Protein AF-A0A4D7CSF1-F1 (afdb_monomer)

Organism: NCBI:txid2571750

Sequence (195 aa):
MEKSVKLYAINELIKQGIKVVKVAYLAVCIINYLGELVMSDFVTDRFFGKKHYKLKIYQSLLSLSMWFLVVAPVVITLNSIYFKVKPLTFIQWKYREGFKMYHTVVDFLLVALVVFLVVGLLLTLRNNYMIKNYYKKQVTYDEKRVAGKAALLEEVYTERFGSVQERQAVKYYSISEEKNFDASFVSDLYQDGGF

Secondary structure (DSSP, 8-state):
-HHHHHHHHHHHHHHHHHHHHHHHHHHHHHHHHHHHHHHTTGGG-TTTSSS-HHHHHHHHHHHHHHHHHHHHHHHHHHHHHHS---TT-TTS--SHHHHHHHHHHHHHHHHHHHHHHHHHHHHHHHHHHHHHHTGGG---S-HHHHHHHHHHHHHHHHHHH--HHHHHH-S--PPPGGGSPPTTHHHHHHHHTT-

Nearest PDB structures (foldseek):
  8gtm-assembly1_A  TM=2.428E-01  e=7.894E+00  Homo sapiens

Foldseek 3Di:
DVVVVVVVVVVVVVVVVVVVVVVVVVVVVVVVVVVVVVVVCVVDPPCPDPPPVVVVVVVVVVVVVVVCVVVLVVQLVVCQPPPDDDPDDPSYDPDPVVVVVVVVVVVVVVVVVVVCVVVVVVVVVVVVVCVVPPVVPDPPDDPVLVVLLVVLVQVVCCVLPNHPVVVVVDPDDDDDPVSDDDPCRSVVSSVVSVD

Mean predicted aligned error: 17.55 Å

Solvent-accessible surface area (backbone atoms only — not comparable to full-atom values): 11465 Å² total; per-residue (Å²): 114,71,70,60,54,55,52,50,54,51,53,51,52,50,53,51,50,53,50,53,52,52,51,52,51,51,52,51,50,50,50,51,53,51,48,54,64,51,52,72,52,60,83,65,47,63,69,80,44,86,89,40,59,70,59,39,52,51,54,50,51,50,52,57,52,51,48,50,69,64,47,47,61,54,51,28,50,51,43,44,72,76,45,80,90,59,99,83,58,91,56,43,73,89,52,75,63,55,60,54,52,51,52,56,50,52,54,50,52,52,53,49,49,53,52,50,51,53,53,50,51,51,51,49,54,51,48,55,50,43,42,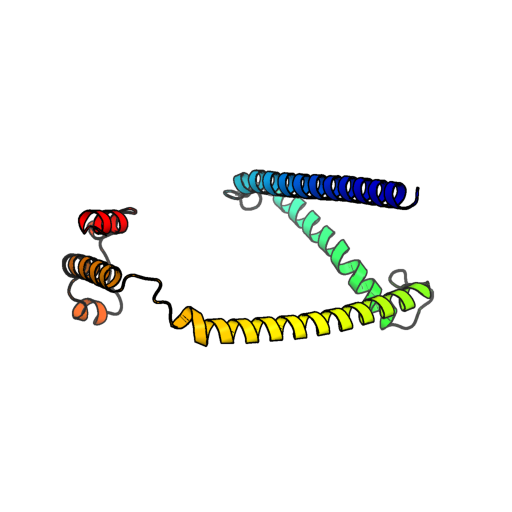69,70,50,54,72,72,53,79,87,62,60,65,67,60,52,52,51,53,52,49,55,51,50,52,55,43,31,72,75,66,42,48,72,67,62,54,70,73,50,95,77,81,88,82,55,79,91,73,56,81,60,96,56,48,71,61,51,55,32,53,79,69,74,101

Structure (mmCIF, N/CA/C/O backbone):
data_AF-A0A4D7CSF1-F1
#
_entry.id   AF-A0A4D7CSF1-F1
#
loop_
_atom_site.group_PDB
_atom_site.id
_atom_site.type_symbol
_atom_site.label_atom_id
_atom_site.label_alt_id
_atom_site.label_comp_id
_atom_site.label_asym_id
_atom_site.label_entity_id
_atom_site.label_seq_id
_atom_site.pdbx_PDB_ins_code
_atom_site.Cartn_x
_atom_site.Cartn_y
_atom_site.Cartn_z
_atom_site.occupancy
_atom_site.B_iso_or_equiv
_atom_site.auth_seq_id
_atom_site.auth_comp_id
_atom_site.auth_asym_id
_atom_site.auth_atom_id
_atom_site.pdbx_PDB_model_num
ATOM 1 N N . MET A 1 1 ? 46.296 -29.305 14.611 1.00 59.72 1 MET A N 1
ATOM 2 C CA . MET A 1 1 ? 46.391 -28.028 13.864 1.00 59.72 1 MET A CA 1
ATOM 3 C C . MET A 1 1 ? 45.124 -27.687 13.080 1.00 59.72 1 MET A C 1
ATOM 5 O O . MET A 1 1 ? 44.728 -26.535 13.081 1.00 59.72 1 MET A O 1
ATOM 9 N N . GLU A 1 2 ? 44.425 -28.643 12.464 1.00 65.12 2 GLU A N 1
ATOM 10 C CA . GLU A 1 2 ? 43.219 -28.345 11.664 1.00 65.12 2 GLU A CA 1
ATOM 11 C C . GLU A 1 2 ? 42.032 -27.786 12.484 1.00 65.12 2 GLU A C 1
ATOM 13 O O . GLU A 1 2 ? 41.313 -26.887 12.048 1.00 65.12 2 GLU A O 1
ATOM 18 N N . LYS A 1 3 ? 41.856 -28.270 13.722 1.00 63.84 3 LYS A N 1
ATOM 19 C CA . LYS A 1 3 ? 40.757 -27.863 14.616 1.00 63.84 3 LYS A CA 1
ATOM 20 C C . LYS A 1 3 ? 40.887 -26.413 15.115 1.00 63.84 3 LYS A C 1
ATOM 22 O O . LYS A 1 3 ? 39.877 -25.741 15.293 1.00 63.84 3 LYS A O 1
ATOM 27 N N . SER A 1 4 ? 42.114 -25.913 15.289 1.00 66.75 4 SER A N 1
ATOM 28 C CA . SER A 1 4 ? 42.386 -24.533 15.724 1.00 66.75 4 SER A CA 1
ATOM 29 C C . SER A 1 4 ? 42.192 -23.511 14.599 1.00 66.75 4 SER A C 1
ATOM 31 O O . SER A 1 4 ? 41.704 -22.415 14.855 1.00 66.75 4 SER A O 1
ATOM 33 N N . VAL A 1 5 ? 42.485 -23.885 13.348 1.00 74.00 5 VAL A N 1
ATOM 34 C CA . VAL A 1 5 ? 42.244 -23.034 12.166 1.00 74.00 5 VAL A CA 1
ATOM 35 C C . VAL A 1 5 ? 40.743 -22.859 11.907 1.00 74.00 5 VAL A C 1
ATOM 37 O O . VAL A 1 5 ? 40.286 -21.745 11.657 1.00 74.00 5 VAL A O 1
ATOM 40 N N . LYS A 1 6 ? 39.951 -23.933 12.056 1.00 73.06 6 LYS A N 1
ATOM 41 C CA . LYS A 1 6 ? 38.481 -23.871 11.956 1.00 73.06 6 LYS A CA 1
ATOM 42 C C . LYS A 1 6 ? 37.862 -22.977 13.040 1.00 73.06 6 LYS A C 1
ATOM 44 O O . LYS A 1 6 ? 36.969 -22.194 12.732 1.00 73.06 6 LYS A O 1
ATOM 49 N N . LEU A 1 7 ? 38.363 -23.033 14.279 1.00 71.00 7 LEU A N 1
ATOM 50 C CA . LEU A 1 7 ? 37.887 -22.167 15.367 1.00 71.00 7 LEU A CA 1
ATOM 51 C C . LEU A 1 7 ? 38.192 -20.680 15.113 1.00 71.00 7 LEU A C 1
ATOM 53 O O . LEU A 1 7 ? 37.352 -19.823 15.377 1.00 71.00 7 LEU A O 1
ATOM 57 N N . TYR A 1 8 ? 39.378 -20.379 14.577 1.00 76.94 8 TYR A N 1
ATOM 58 C CA . TYR A 1 8 ? 39.778 -19.010 14.246 1.00 76.94 8 TYR A CA 1
ATOM 59 C C . TYR A 1 8 ? 38.909 -18.410 13.130 1.00 76.94 8 TYR A C 1
ATOM 61 O O . TYR A 1 8 ? 38.411 -17.294 13.269 1.00 76.94 8 TYR A O 1
ATOM 69 N N . ALA A 1 9 ? 38.645 -19.180 12.068 1.00 73.88 9 ALA A N 1
ATOM 70 C CA . ALA A 1 9 ? 37.777 -18.752 10.970 1.00 73.88 9 ALA A CA 1
ATOM 71 C C . ALA A 1 9 ? 36.331 -18.480 11.429 1.00 73.88 9 ALA A C 1
ATOM 73 O O . ALA A 1 9 ? 35.719 -17.504 10.999 1.00 73.88 9 ALA A O 1
ATOM 74 N N . ILE A 1 10 ? 35.797 -19.299 12.342 1.00 75.38 10 ILE A N 1
ATOM 75 C CA . ILE A 1 10 ? 34.457 -19.099 12.917 1.00 75.38 10 ILE A CA 1
ATOM 76 C C . ILE A 1 10 ? 34.400 -17.808 13.745 1.00 75.38 10 ILE A C 1
ATOM 78 O O . ILE A 1 10 ? 33.455 -17.034 13.600 1.00 75.38 10 ILE A O 1
ATOM 82 N N . ASN A 1 11 ? 35.417 -17.532 14.566 1.00 75.56 11 ASN A N 1
ATOM 83 C CA . ASN A 1 11 ? 35.463 -16.301 15.360 1.00 75.56 11 ASN A CA 1
ATOM 84 C C . ASN A 1 11 ? 35.554 -15.038 14.492 1.00 75.56 11 ASN A C 1
ATOM 86 O O . ASN A 1 11 ? 34.895 -14.045 14.803 1.00 75.56 11 ASN A O 1
ATOM 90 N N . GLU A 1 12 ? 36.312 -15.069 13.394 1.00 77.25 12 GLU A N 1
ATOM 91 C CA . GLU A 1 12 ? 36.363 -13.947 12.447 1.00 77.25 12 GLU A CA 1
ATOM 92 C C . GLU A 1 12 ? 35.021 -13.736 11.728 1.00 77.25 12 GLU A C 1
ATOM 94 O O . GLU A 1 12 ? 34.550 -12.601 11.629 1.00 77.25 12 GLU A O 1
ATOM 99 N N . LEU A 1 13 ? 34.332 -14.810 11.326 1.00 70.19 13 LEU A N 1
ATOM 100 C CA . LEU A 1 13 ? 32.989 -14.718 10.737 1.00 70.19 13 LEU A CA 1
ATOM 101 C C . LEU A 1 13 ? 31.957 -14.148 11.722 1.00 70.19 13 LEU A C 1
ATOM 103 O O . LEU A 1 13 ? 31.151 -13.296 11.345 1.00 70.19 13 LEU A O 1
ATOM 107 N N . ILE A 1 14 ? 32.010 -14.551 12.995 1.00 72.88 14 ILE A N 1
ATOM 108 C CA . ILE A 1 14 ? 31.144 -14.006 14.053 1.00 72.88 14 ILE A CA 1
ATOM 109 C C . ILE A 1 14 ? 31.422 -12.512 14.256 1.00 72.88 14 ILE A C 1
ATOM 111 O O . ILE A 1 14 ? 30.492 -11.710 14.344 1.00 72.88 14 ILE A O 1
ATOM 115 N N . LYS A 1 15 ? 32.694 -12.108 14.280 1.00 76.56 15 LYS A N 1
ATOM 116 C CA . LYS A 1 15 ? 33.098 -10.709 14.470 1.00 76.56 15 LYS A CA 1
ATOM 117 C C . LYS A 1 15 ? 32.658 -9.821 13.302 1.00 76.56 15 LYS A C 1
ATOM 119 O O . LYS A 1 15 ? 32.188 -8.703 13.529 1.00 76.56 15 LYS A O 1
ATOM 124 N N . GLN A 1 16 ? 32.745 -10.327 12.070 1.00 73.19 16 GLN A N 1
ATOM 125 C CA . GLN A 1 16 ? 32.213 -9.650 10.885 1.00 73.19 16 GLN A CA 1
ATOM 126 C C . GLN A 1 16 ? 30.684 -9.557 10.920 1.00 73.19 16 GLN A C 1
ATOM 128 O O . GLN A 1 16 ? 30.144 -8.471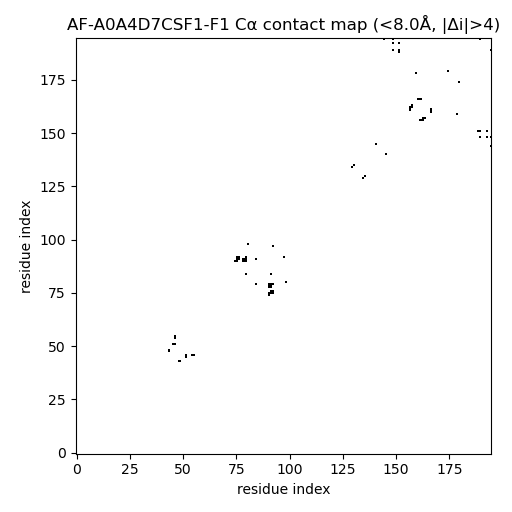 10.705 1.00 73.19 16 GLN A O 1
ATOM 133 N N . GLY A 1 17 ? 29.990 -10.641 11.282 1.00 69.94 17 GLY A N 1
ATOM 134 C CA . GLY A 1 17 ? 28.534 -10.650 11.448 1.00 69.94 17 GLY A CA 1
ATOM 135 C C . GLY A 1 17 ? 28.056 -9.625 12.481 1.00 69.94 17 GLY A C 1
ATOM 136 O O . GLY A 1 17 ? 27.175 -8.818 12.188 1.00 69.94 17 GLY A O 1
ATOM 137 N N . ILE A 1 18 ? 28.699 -9.566 13.652 1.00 75.62 18 ILE A N 1
ATOM 138 C CA . ILE A 1 18 ? 28.389 -8.581 14.704 1.00 75.62 18 ILE A CA 1
ATOM 139 C C . ILE A 1 18 ? 28.608 -7.149 14.202 1.00 75.62 18 ILE A C 1
ATOM 141 O O . ILE A 1 18 ? 27.799 -6.271 14.498 1.00 75.62 18 ILE A O 1
ATOM 145 N N . LYS A 1 19 ? 29.669 -6.894 13.424 1.00 76.94 19 LYS A N 1
ATOM 146 C CA . LYS A 1 19 ? 29.941 -5.566 12.853 1.00 76.94 19 LYS A CA 1
ATOM 147 C C . LYS A 1 19 ? 28.846 -5.141 11.870 1.00 76.94 19 LYS A C 1
ATOM 149 O O . LYS A 1 19 ? 28.385 -4.006 11.951 1.00 76.94 19 LYS A O 1
ATOM 154 N N . VAL A 1 20 ? 28.391 -6.048 11.004 1.00 72.44 20 VAL A N 1
ATOM 155 C CA . VAL A 1 20 ? 27.290 -5.792 10.058 1.00 72.44 20 VAL A CA 1
ATOM 156 C C . VAL A 1 20 ? 25.979 -5.526 10.799 1.00 72.44 20 VAL A C 1
ATOM 158 O O . VAL A 1 20 ? 25.305 -4.542 10.502 1.00 72.44 20 VAL A O 1
ATOM 161 N N . VAL A 1 21 ? 25.655 -6.330 11.816 1.00 74.75 21 VAL A N 1
ATOM 162 C CA . VAL A 1 21 ? 24.448 -6.141 12.640 1.00 74.75 21 VAL A CA 1
ATOM 163 C C . VAL A 1 21 ? 24.482 -4.803 13.382 1.00 74.75 21 VAL A C 1
ATOM 165 O O . VAL A 1 21 ? 23.478 -4.098 13.407 1.00 74.75 21 VAL A O 1
ATOM 168 N N . LYS A 1 22 ? 25.636 -4.397 13.930 1.00 73.62 22 LYS A N 1
ATOM 169 C CA . LYS A 1 22 ? 25.786 -3.094 14.602 1.00 73.62 22 LYS A CA 1
ATOM 170 C C . LYS A 1 22 ? 25.601 -1.918 13.644 1.00 73.62 22 LYS A C 1
ATOM 172 O O . LYS A 1 22 ? 24.960 -0.941 14.014 1.00 73.62 22 LYS A O 1
ATOM 177 N N . VAL A 1 23 ? 26.146 -2.012 12.430 1.00 74.69 23 VAL A N 1
ATOM 178 C CA . VAL A 1 23 ? 25.989 -0.977 11.394 1.00 74.69 23 VAL A CA 1
ATOM 179 C C . VAL A 1 23 ? 24.534 -0.891 10.932 1.00 74.69 23 VAL A C 1
ATOM 181 O O . VAL A 1 23 ? 24.002 0.210 10.824 1.00 74.69 23 VAL A O 1
ATOM 184 N N . ALA A 1 24 ? 23.866 -2.030 10.734 1.00 70.62 24 ALA A N 1
ATOM 185 C CA . ALA A 1 24 ? 22.450 -2.073 10.381 1.00 70.62 24 ALA A CA 1
ATOM 186 C C . ALA A 1 24 ? 21.564 -1.495 11.497 1.00 70.62 24 ALA A C 1
ATOM 188 O O . ALA A 1 24 ? 20.695 -0.673 11.223 1.00 70.62 24 ALA A O 1
ATOM 189 N N . TYR A 1 25 ? 21.822 -1.856 12.757 1.00 75.31 25 TYR A N 1
ATOM 190 C CA . TYR A 1 25 ? 21.100 -1.314 13.910 1.00 75.31 25 TYR A CA 1
ATOM 191 C C . TYR A 1 25 ? 21.292 0.202 14.044 1.00 75.31 25 TYR A C 1
ATOM 193 O O . TYR A 1 25 ? 20.324 0.931 14.239 1.00 75.31 25 TYR A O 1
ATOM 201 N N . LEU A 1 26 ? 22.523 0.693 13.870 1.00 76.19 26 LEU A N 1
ATOM 202 C CA . LEU A 1 26 ? 22.812 2.126 13.898 1.00 76.19 26 LEU A CA 1
ATOM 203 C C . LEU A 1 26 ? 22.098 2.864 12.756 1.00 76.19 26 LEU A C 1
ATOM 205 O O . LEU A 1 26 ? 21.530 3.925 12.987 1.00 76.19 26 LEU A O 1
ATOM 209 N N . ALA A 1 27 ? 22.072 2.289 11.550 1.00 71.81 27 ALA A N 1
ATOM 210 C CA . ALA A 1 27 ? 21.341 2.853 10.418 1.00 71.81 27 ALA A CA 1
ATOM 211 C C . ALA A 1 27 ? 19.828 2.915 10.687 1.00 71.81 27 ALA A C 1
ATOM 213 O O . ALA A 1 27 ? 19.212 3.943 10.423 1.00 71.81 27 ALA A O 1
ATOM 214 N N . VAL A 1 28 ? 19.240 1.868 11.277 1.00 75.56 28 VAL A N 1
ATOM 215 C CA . VAL A 1 28 ? 17.821 1.848 11.674 1.00 75.56 28 VAL A CA 1
ATOM 216 C C . VAL A 1 28 ? 17.532 2.881 12.767 1.00 75.56 28 VAL A C 1
ATOM 218 O O . VAL A 1 28 ? 16.552 3.611 12.660 1.00 75.56 28 VAL A O 1
ATOM 221 N N . CYS A 1 29 ? 18.398 3.013 13.777 1.00 69.38 29 CYS A N 1
ATOM 222 C CA . CYS A 1 29 ? 18.270 4.058 14.798 1.00 69.38 29 CYS A CA 1
ATOM 223 C C . CYS A 1 29 ? 18.354 5.466 14.199 1.00 69.38 29 CYS A C 1
ATOM 225 O O . CYS A 1 29 ? 17.562 6.323 14.577 1.00 69.38 29 CYS A O 1
ATOM 227 N N . ILE A 1 30 ? 19.269 5.703 13.254 1.00 73.62 30 ILE A N 1
ATOM 228 C CA . ILE A 1 30 ? 19.387 6.994 12.564 1.00 73.62 30 ILE A CA 1
ATOM 229 C C . ILE A 1 30 ? 18.128 7.273 11.739 1.00 73.62 30 ILE A C 1
ATOM 231 O O . ILE A 1 30 ? 17.617 8.383 11.799 1.00 73.62 30 ILE A O 1
ATOM 235 N N . ILE A 1 31 ? 17.595 6.281 11.019 1.00 74.38 31 ILE A N 1
ATOM 236 C CA . ILE A 1 31 ? 16.357 6.423 10.237 1.00 74.38 31 ILE A CA 1
ATOM 237 C C . ILE A 1 31 ? 15.161 6.725 11.148 1.00 74.38 31 ILE A C 1
ATOM 239 O O . ILE A 1 31 ? 14.387 7.626 10.838 1.00 74.38 31 ILE A O 1
ATOM 243 N N . ASN A 1 32 ? 15.028 6.028 12.279 1.00 67.69 32 ASN A N 1
ATOM 244 C CA . ASN A 1 32 ? 13.942 6.261 13.233 1.00 67.69 32 ASN A CA 1
ATOM 245 C C . ASN A 1 32 ? 14.052 7.639 13.897 1.00 67.69 32 ASN A C 1
ATOM 247 O O . ASN A 1 32 ? 13.062 8.359 13.962 1.00 67.69 32 ASN A O 1
ATOM 251 N N . TYR A 1 33 ? 15.257 8.044 14.309 1.00 71.25 33 TYR A N 1
ATOM 252 C CA . TYR A 1 33 ? 15.501 9.367 14.889 1.00 71.25 33 TYR A CA 1
ATOM 253 C C . TYR A 1 33 ? 15.255 10.490 13.870 1.00 71.25 33 TYR A C 1
ATOM 255 O O . TYR A 1 33 ? 14.674 11.520 14.199 1.00 71.25 33 TYR A O 1
ATOM 263 N N . LEU A 1 34 ? 15.636 10.278 12.605 1.00 64.69 34 LEU A N 1
ATOM 264 C CA . LEU A 1 34 ? 15.322 11.197 11.511 1.00 64.69 34 LEU A CA 1
ATOM 265 C C . LEU A 1 34 ? 13.807 11.245 11.247 1.00 64.69 34 LEU A C 1
ATOM 267 O O . LEU A 1 34 ? 13.271 12.317 10.986 1.00 64.69 34 LEU A O 1
ATOM 271 N N . GLY A 1 35 ? 13.110 10.112 11.364 1.00 61.09 35 GLY A N 1
ATOM 272 C CA . GLY A 1 35 ? 11.654 10.018 11.261 1.00 61.09 35 GLY A CA 1
ATOM 273 C C . GLY A 1 35 ? 10.922 10.786 12.364 1.00 61.09 35 GLY A C 1
ATOM 274 O O . GLY A 1 35 ? 9.997 11.537 12.066 1.00 61.09 35 GLY A O 1
ATOM 275 N N . GLU A 1 36 ? 11.363 10.668 13.617 1.00 61.28 36 GLU A N 1
ATOM 276 C CA . GLU A 1 36 ? 10.815 11.427 14.752 1.00 61.28 36 GLU A CA 1
ATOM 277 C C . GLU A 1 36 ? 11.089 12.934 14.632 1.00 61.28 36 GLU A C 1
ATOM 279 O O . GLU A 1 36 ? 10.193 13.750 14.868 1.00 61.28 36 GLU A O 1
ATOM 284 N N . LEU A 1 37 ? 12.292 13.317 14.185 1.00 58.59 37 LEU A N 1
ATOM 285 C CA . LEU A 1 37 ? 12.651 14.718 13.948 1.00 58.59 37 LEU A CA 1
ATOM 286 C C . LEU A 1 37 ? 11.765 15.350 12.860 1.00 58.59 37 LEU A C 1
ATOM 288 O O . LEU A 1 37 ? 11.331 16.490 12.998 1.00 58.59 37 LEU A O 1
ATOM 292 N N . VAL A 1 38 ? 11.456 14.593 11.804 1.00 59.50 38 VAL A N 1
ATOM 293 C CA . VAL A 1 38 ? 10.585 15.033 10.705 1.00 59.50 38 VAL A CA 1
ATOM 294 C C . VAL A 1 38 ? 9.101 15.035 11.121 1.00 59.50 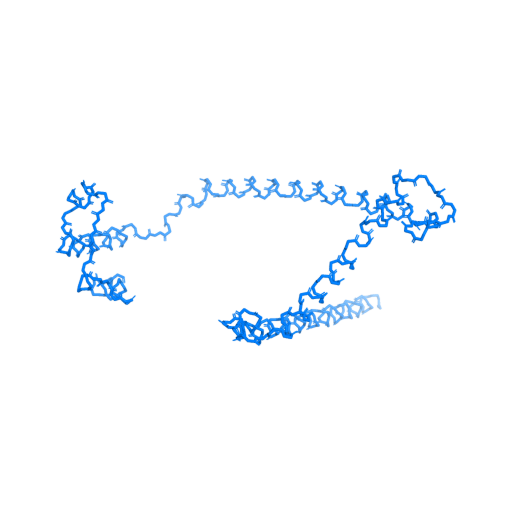38 VAL A C 1
ATOM 296 O O . VAL A 1 38 ? 8.353 15.918 10.708 1.00 59.50 38 VAL A O 1
ATOM 299 N N . MET A 1 39 ? 8.665 14.104 11.976 1.00 54.00 39 MET A N 1
ATOM 300 C CA . MET A 1 39 ? 7.276 13.997 12.460 1.00 54.00 39 MET A CA 1
ATOM 301 C C . MET A 1 39 ? 6.806 15.207 13.277 1.00 54.00 39 MET A C 1
ATOM 303 O O . MET A 1 39 ? 5.640 15.589 13.176 1.00 54.00 39 MET A O 1
ATOM 307 N N . SER A 1 40 ? 7.686 15.846 14.054 1.00 55.97 40 SER A N 1
ATOM 308 C CA . SER A 1 40 ? 7.303 17.030 14.844 1.00 55.97 40 SER A CA 1
ATOM 309 C C . SER A 1 40 ? 7.014 18.282 13.996 1.00 55.97 40 SER A C 1
ATOM 311 O O . SER A 1 40 ? 6.245 19.136 14.432 1.00 55.97 40 SER A O 1
ATOM 313 N N . ASP A 1 41 ? 7.533 18.355 12.763 1.00 55.19 41 ASP A N 1
ATOM 314 C CA . ASP A 1 41 ? 7.258 19.441 11.799 1.00 55.19 41 ASP A CA 1
ATOM 315 C C . ASP A 1 41 ? 6.065 19.102 10.863 1.00 55.19 41 ASP A C 1
ATOM 317 O O . ASP A 1 41 ? 5.556 19.970 10.152 1.00 55.19 41 ASP A O 1
ATOM 321 N N . PHE A 1 42 ? 5.559 17.856 10.881 1.00 54.06 42 PHE A N 1
ATOM 322 C CA . PHE A 1 42 ? 4.418 17.415 10.055 1.00 54.06 42 PHE A CA 1
ATOM 323 C C . PHE A 1 42 ? 3.053 17.910 10.554 1.00 54.06 42 PHE A C 1
ATOM 325 O O . PHE A 1 42 ? 2.097 17.938 9.777 1.00 54.06 42 PHE A O 1
ATOM 332 N N . VAL A 1 43 ? 2.940 18.320 11.822 1.00 60.12 43 VAL A N 1
ATOM 333 C CA . VAL A 1 43 ? 1.665 18.795 12.395 1.00 60.12 43 VAL A CA 1
ATOM 334 C C . VAL A 1 43 ? 1.226 20.124 11.757 1.00 60.12 43 VAL A C 1
ATOM 336 O O . VAL A 1 43 ? 0.031 20.400 11.671 1.00 60.12 43 VAL A O 1
ATOM 339 N N . THR A 1 44 ? 2.162 20.908 11.206 1.00 59.19 44 THR A N 1
ATOM 340 C CA . THR A 1 44 ? 1.859 22.092 10.387 1.00 59.19 44 THR A CA 1
ATOM 341 C C . THR A 1 44 ? 2.882 22.270 9.265 1.00 59.19 44 THR A C 1
ATOM 343 O O . THR A 1 44 ? 3.836 23.039 9.388 1.00 59.19 44 THR A O 1
ATOM 346 N N . ASP A 1 45 ? 2.673 21.601 8.133 1.00 74.56 45 ASP A N 1
ATOM 347 C CA . ASP A 1 45 ? 3.540 21.781 6.968 1.00 74.56 45 ASP A CA 1
ATOM 348 C C . ASP A 1 45 ? 3.413 23.208 6.387 1.00 74.56 45 ASP A C 1
ATOM 350 O O . ASP A 1 45 ? 2.343 23.678 5.970 1.00 74.56 45 ASP A O 1
ATOM 354 N N . ARG A 1 46 ? 4.552 23.911 6.329 1.00 78.88 46 ARG A N 1
ATOM 355 C CA . ARG A 1 46 ? 4.682 25.266 5.772 1.00 78.88 46 ARG A CA 1
ATOM 356 C C . ARG A 1 46 ? 4.289 25.336 4.296 1.00 78.88 46 ARG A C 1
ATOM 358 O O . ARG A 1 46 ? 3.883 26.418 3.853 1.00 78.88 46 ARG A O 1
ATOM 365 N N . PHE A 1 47 ? 4.352 24.222 3.563 1.00 81.50 47 PHE A N 1
ATOM 366 C CA . PHE A 1 47 ? 3.846 24.113 2.198 1.00 81.50 47 PHE A CA 1
ATOM 367 C C . PHE A 1 47 ? 2.341 24.364 2.128 1.00 81.50 47 PHE A C 1
ATOM 369 O O . PHE A 1 47 ? 1.912 25.054 1.216 1.00 81.50 47 PHE A O 1
ATOM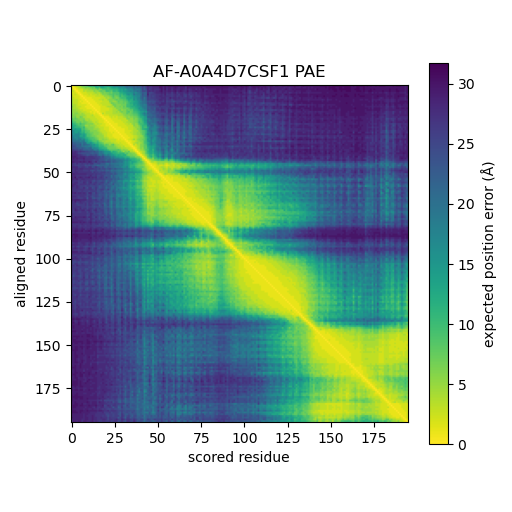 376 N N . PHE A 1 48 ? 1.526 23.914 3.085 1.00 81.38 48 PHE A N 1
ATOM 377 C CA . PHE A 1 48 ? 0.071 24.144 3.053 1.00 81.38 48 PHE A CA 1
ATOM 378 C C . PHE A 1 48 ? -0.358 25.463 3.718 1.00 81.38 48 PHE A C 1
ATOM 380 O O . PHE A 1 48 ? -1.489 25.918 3.539 1.00 81.38 48 PHE A O 1
ATOM 387 N N . GLY A 1 49 ? 0.561 26.146 4.405 1.00 80.25 49 GLY A N 1
ATOM 388 C CA . GLY A 1 49 ? 0.321 27.448 5.029 1.00 80.25 49 GLY A CA 1
ATOM 389 C C . GLY A 1 49 ? -0.019 28.589 4.051 1.00 80.25 49 GLY A C 1
ATOM 390 O O . GLY A 1 49 ? 0.293 28.569 2.850 1.00 80.25 49 GLY A O 1
ATOM 391 N N . LYS A 1 50 ? -0.655 29.645 4.578 1.00 76.81 50 LYS A N 1
ATOM 392 C CA . LYS A 1 50 ? -0.906 30.902 3.846 1.00 76.81 50 LYS A CA 1
ATOM 393 C C . LYS A 1 50 ? 0.413 31.687 3.676 1.00 76.81 50 LYS A C 1
ATOM 395 O O . LYS A 1 50 ? 1.246 31.690 4.570 1.00 76.81 50 LYS A O 1
ATOM 400 N N . LYS A 1 51 ? 0.579 32.389 2.542 1.00 83.25 51 LYS A N 1
ATOM 401 C CA . LYS A 1 51 ? 1.703 33.299 2.182 1.00 83.25 51 LYS A CA 1
ATOM 402 C C . LYS A 1 51 ? 3.067 32.688 1.775 1.00 83.25 51 LYS A C 1
ATOM 404 O O . LYS A 1 51 ? 3.899 33.430 1.258 1.00 83.25 51 LYS A O 1
ATOM 409 N N . HIS A 1 52 ? 3.301 31.374 1.858 1.00 82.69 52 HIS A N 1
ATOM 410 C CA . HIS A 1 52 ? 4.591 30.754 1.469 1.00 82.69 52 HIS A CA 1
ATOM 411 C C . HIS A 1 52 ? 4.734 30.405 -0.031 1.00 82.69 52 HIS A C 1
ATOM 413 O O . HIS A 1 52 ? 5.114 29.293 -0.394 1.00 82.69 52 HIS A O 1
ATOM 419 N N . TYR A 1 53 ? 4.452 31.346 -0.938 1.00 86.25 53 TYR A N 1
ATOM 420 C CA . TYR A 1 53 ? 4.436 31.070 -2.387 1.00 86.25 53 TYR A CA 1
ATOM 421 C C . TYR A 1 53 ? 5.788 30.613 -2.960 1.00 86.25 53 TYR A C 1
ATOM 423 O O . TYR A 1 53 ? 5.823 29.708 -3.789 1.00 86.25 53 TYR A O 1
ATOM 431 N N . LYS A 1 54 ? 6.908 31.178 -2.487 1.00 87.00 54 LYS A N 1
ATOM 432 C CA . LYS A 1 54 ? 8.255 30.787 -2.945 1.00 87.00 54 LYS A CA 1
ATOM 433 C C . LYS A 1 54 ? 8.577 29.326 -2.613 1.00 87.00 54 LYS A C 1
ATOM 435 O O . LYS A 1 54 ? 9.078 28.603 -3.467 1.00 87.00 54 LYS A O 1
ATOM 440 N N . LEU A 1 55 ? 8.244 28.896 -1.392 1.00 87.19 55 LEU A N 1
ATOM 441 C CA . LEU A 1 55 ? 8.454 27.521 -0.935 1.00 87.19 55 LEU A CA 1
ATOM 442 C C . LEU A 1 55 ? 7.598 26.542 -1.744 1.00 87.19 55 LEU A C 1
ATOM 444 O O . LEU A 1 55 ? 8.112 25.536 -2.225 1.00 87.19 55 LEU A O 1
ATOM 448 N N . LYS A 1 56 ? 6.324 26.892 -1.968 1.00 90.00 56 LYS A N 1
ATOM 449 C CA . LYS A 1 56 ? 5.396 26.101 -2.785 1.00 90.00 56 LYS A CA 1
ATOM 450 C C . LYS A 1 56 ? 5.925 25.868 -4.195 1.00 90.00 56 LYS A C 1
ATOM 452 O O . LYS A 1 56 ? 5.948 24.732 -4.659 1.00 90.00 56 LYS A O 1
ATOM 457 N N . ILE A 1 57 ? 6.375 26.930 -4.863 1.00 92.81 57 ILE A N 1
ATOM 458 C CA . ILE A 1 57 ? 6.906 26.842 -6.228 1.00 92.81 57 ILE A CA 1
ATOM 459 C C . ILE A 1 57 ? 8.182 25.996 -6.253 1.00 92.81 57 ILE A C 1
ATOM 461 O O . ILE A 1 57 ? 8.282 25.088 -7.072 1.00 92.81 57 ILE A O 1
ATOM 465 N N . TYR A 1 58 ? 9.127 26.239 -5.339 1.00 92.56 58 TYR A N 1
ATOM 466 C CA . TYR A 1 58 ? 10.381 25.485 -5.292 1.00 92.56 58 TYR A CA 1
ATOM 467 C C . TYR A 1 58 ? 10.148 23.988 -5.059 1.00 92.56 58 TYR A C 1
ATOM 469 O O . TYR A 1 58 ? 10.648 23.166 -5.823 1.00 92.56 58 TYR A O 1
ATOM 477 N N . GLN A 1 59 ? 9.351 23.626 -4.051 1.00 91.69 59 GLN A N 1
ATOM 478 C CA . G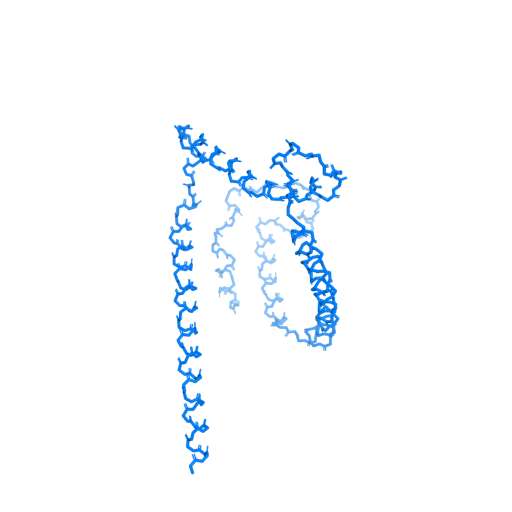LN A 1 59 ? 9.062 22.225 -3.738 1.00 91.69 59 GLN A CA 1
ATOM 479 C C . GLN A 1 59 ? 8.253 21.543 -4.847 1.00 91.69 59 GLN A C 1
ATOM 481 O O . GLN A 1 59 ? 8.519 20.387 -5.166 1.00 91.69 59 GLN A O 1
ATOM 486 N N . SER A 1 60 ? 7.329 22.261 -5.494 1.00 91.44 60 SER A N 1
ATOM 487 C CA . SER A 1 60 ? 6.571 21.720 -6.630 1.00 91.44 60 SER A CA 1
ATOM 488 C C . SER A 1 60 ? 7.467 21.478 -7.845 1.00 91.44 60 SER A C 1
ATOM 490 O O . SER A 1 60 ? 7.377 20.422 -8.464 1.00 91.44 60 SER A O 1
ATOM 492 N N . LEU A 1 61 ? 8.367 22.414 -8.167 1.00 94.12 61 LEU A N 1
ATOM 493 C CA . LEU A 1 61 ? 9.333 22.253 -9.257 1.00 94.12 61 LEU A CA 1
ATOM 494 C C . LEU A 1 61 ? 10.338 21.140 -8.961 1.00 94.12 61 LEU A C 1
ATOM 496 O O . LEU A 1 61 ? 10.624 20.335 -9.843 1.00 94.12 61 LEU A O 1
ATOM 500 N N . LEU A 1 62 ? 10.837 21.055 -7.725 1.00 92.31 62 LEU A N 1
ATOM 501 C CA . LEU A 1 62 ? 11.731 19.982 -7.302 1.00 92.31 62 LEU A CA 1
ATOM 502 C C . LEU A 1 62 ? 11.032 18.621 -7.404 1.00 92.31 62 LEU A C 1
ATOM 504 O O . LEU A 1 62 ? 11.589 17.694 -7.987 1.00 92.31 62 LEU A O 1
ATOM 508 N N . SER A 1 63 ? 9.797 18.516 -6.916 1.00 91.62 63 SER A N 1
ATOM 509 C CA . SER A 1 63 ? 8.981 17.304 -7.035 1.00 91.62 63 SER A CA 1
ATOM 510 C C . SER A 1 63 ? 8.774 16.912 -8.500 1.00 91.62 63 SER A C 1
ATOM 512 O O . SER A 1 63 ? 9.065 15.782 -8.892 1.00 91.62 63 SER A O 1
ATOM 514 N N . LEU A 1 64 ? 8.384 17.865 -9.350 1.00 92.88 64 LEU A N 1
ATOM 515 C CA . LEU A 1 64 ? 8.222 17.642 -10.785 1.00 92.88 64 LEU A CA 1
ATOM 516 C C . LEU A 1 64 ? 9.541 17.218 -11.455 1.00 92.88 64 LEU A C 1
ATOM 518 O O . LEU A 1 64 ? 9.541 16.340 -12.312 1.00 92.88 64 LEU A O 1
ATOM 522 N N . SER A 1 65 ? 10.678 17.776 -11.031 1.00 91.38 65 SER A N 1
ATOM 523 C CA . SER A 1 65 ? 12.003 17.382 -11.526 1.00 91.38 65 SER A CA 1
ATOM 524 C C . SER A 1 65 ? 12.381 15.952 -11.122 1.00 91.38 65 SER A C 1
ATOM 526 O O . SER A 1 65 ? 12.915 15.197 -11.934 1.00 91.38 65 SER A O 1
ATOM 528 N N . MET A 1 66 ? 12.031 15.536 -9.903 1.00 91.25 66 MET A N 1
ATOM 529 C CA . MET A 1 66 ? 12.262 14.173 -9.422 1.00 91.25 66 MET A CA 1
ATOM 530 C C . MET A 1 66 ? 11.433 13.156 -10.206 1.00 91.25 66 MET A C 1
ATOM 532 O O . MET A 1 66 ? 11.915 12.061 -10.494 1.00 91.25 66 MET A O 1
ATOM 536 N N . TRP A 1 67 ? 10.233 13.534 -10.650 1.00 93.31 67 TRP A N 1
ATOM 537 C CA . TRP A 1 67 ? 9.451 12.695 -11.556 1.00 93.31 67 TRP A CA 1
ATOM 538 C C . TRP A 1 67 ? 10.173 12.417 -12.875 1.00 93.31 67 TRP A C 1
ATOM 540 O O . TRP A 1 67 ? 10.081 11.297 -13.373 1.00 93.31 67 TRP A O 1
ATOM 550 N N . PHE A 1 68 ? 10.959 13.354 -13.415 1.00 88.38 68 PHE A N 1
ATOM 551 C CA . PHE A 1 68 ? 11.775 13.065 -14.599 1.00 88.38 68 PHE A CA 1
ATOM 552 C C . PHE A 1 68 ? 12.842 12.004 -14.324 1.00 88.38 68 PHE A C 1
ATOM 554 O O . PHE A 1 68 ? 13.057 11.152 -15.180 1.00 88.38 68 PHE A O 1
ATOM 561 N N . LEU A 1 69 ? 13.465 11.990 -13.141 1.00 87.62 69 LEU A N 1
ATOM 562 C CA . LEU A 1 69 ? 14.440 10.951 -12.778 1.00 87.62 69 LEU A CA 1
ATOM 563 C C . LEU A 1 69 ? 13.805 9.559 -12.687 1.00 87.62 69 LEU A C 1
ATOM 565 O O . LEU A 1 69 ? 14.445 8.573 -13.043 1.00 87.62 69 LEU A O 1
ATOM 569 N N . VAL A 1 70 ? 12.546 9.479 -12.253 1.00 89.06 70 VAL A N 1
ATOM 570 C CA . VAL A 1 70 ? 11.793 8.218 -12.166 1.00 89.06 70 VAL A CA 1
ATOM 571 C C . VAL A 1 70 ? 11.280 7.772 -13.538 1.00 89.06 70 VAL A C 1
ATOM 573 O O . VAL A 1 70 ? 11.376 6.598 -13.892 1.00 89.06 70 VAL A O 1
ATOM 576 N N . VAL A 1 71 ? 10.747 8.699 -14.336 1.00 90.19 71 VAL A N 1
ATOM 577 C CA . VAL A 1 71 ? 10.096 8.396 -15.621 1.00 90.19 71 VAL A CA 1
ATOM 578 C C . VAL A 1 71 ? 11.112 8.188 -16.746 1.00 90.19 71 VAL A C 1
ATOM 580 O O . VAL A 1 71 ? 10.902 7.330 -17.604 1.00 90.19 71 VAL A O 1
ATOM 583 N N . ALA A 1 72 ? 12.231 8.918 -16.747 1.00 86.88 72 ALA A N 1
ATOM 584 C CA . ALA A 1 72 ? 13.262 8.813 -17.780 1.00 86.88 72 ALA A CA 1
ATOM 585 C C . ALA A 1 72 ? 13.759 7.374 -18.025 1.00 86.88 72 ALA A C 1
ATOM 587 O O . ALA A 1 72 ? 13.728 6.953 -19.184 1.00 86.88 72 ALA A O 1
ATOM 588 N N . PRO A 1 73 ? 14.172 6.576 -17.015 1.00 84.81 73 PRO A N 1
ATOM 589 C CA . PRO A 1 73 ? 14.629 5.208 -17.260 1.00 84.81 73 PRO A CA 1
ATOM 590 C C . PRO A 1 73 ? 13.526 4.315 -17.841 1.00 84.81 73 PRO A C 1
ATOM 592 O O . PRO A 1 73 ? 13.816 3.477 -18.696 1.00 84.81 73 PRO A O 1
ATOM 595 N N . VAL A 1 74 ? 12.261 4.523 -17.455 1.00 86.38 74 VAL A N 1
ATOM 596 C CA . VAL A 1 74 ? 11.113 3.788 -18.012 1.00 86.38 74 VAL A CA 1
ATOM 597 C C . VAL A 1 74 ? 10.928 4.128 -19.490 1.00 86.38 74 VAL A C 1
ATOM 599 O O . VAL A 1 74 ? 10.865 3.227 -20.325 1.00 86.38 74 VAL A O 1
ATOM 602 N N . VAL A 1 75 ? 10.912 5.419 -19.834 1.00 86.25 75 VAL A N 1
ATOM 603 C CA . VAL A 1 75 ? 10.760 5.887 -21.221 1.00 86.25 75 VAL A CA 1
ATOM 604 C C . VAL A 1 75 ? 11.918 5.410 -22.096 1.00 86.25 75 VAL A C 1
ATOM 606 O O . VAL A 1 75 ? 11.678 4.911 -23.194 1.00 86.25 75 VAL A O 1
ATOM 609 N N . ILE A 1 76 ? 13.161 5.505 -21.615 1.00 85.00 76 ILE A N 1
ATOM 610 C CA . ILE A 1 76 ? 14.346 5.025 -22.343 1.00 85.00 76 ILE A CA 1
ATOM 611 C C . ILE A 1 76 ? 14.253 3.515 -22.583 1.00 85.00 76 ILE A C 1
ATOM 613 O O . ILE A 1 76 ? 14.521 3.056 -23.693 1.00 85.00 76 ILE A O 1
ATOM 617 N N . THR A 1 77 ? 13.843 2.740 -21.576 1.00 82.44 77 THR A N 1
ATOM 618 C CA . THR A 1 77 ? 13.716 1.278 -21.690 1.00 82.44 77 THR A CA 1
ATOM 619 C C . THR A 1 77 ? 12.624 0.893 -22.689 1.00 82.44 77 THR A C 1
ATOM 621 O O . THR A 1 77 ? 12.889 0.132 -23.618 1.00 82.44 77 THR A O 1
ATOM 624 N N . LEU A 1 78 ? 11.425 1.479 -22.580 1.00 82.88 78 LEU A N 1
ATOM 625 C CA . LEU A 1 78 ? 10.326 1.242 -23.525 1.00 82.88 78 LEU A CA 1
ATOM 626 C C . LEU A 1 78 ? 10.721 1.630 -24.952 1.00 82.88 78 LEU A C 1
ATOM 628 O O . LEU A 1 78 ? 10.506 0.863 -25.891 1.00 82.88 78 LEU A O 1
ATOM 632 N N . ASN A 1 79 ? 11.350 2.793 -25.121 1.00 83.50 79 ASN A N 1
ATOM 633 C CA . ASN A 1 79 ? 11.768 3.250 -26.437 1.00 83.50 79 ASN A CA 1
ATOM 634 C C . ASN A 1 7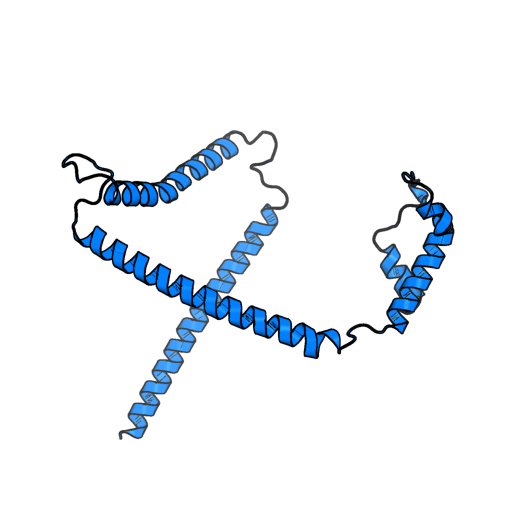9 ? 12.844 2.340 -27.054 1.00 83.50 79 ASN A C 1
ATOM 636 O O . ASN A 1 79 ? 12.848 2.122 -28.263 1.00 83.50 79 ASN A O 1
ATOM 640 N N . SER A 1 80 ? 13.727 1.778 -26.222 1.00 80.62 80 SER A N 1
ATOM 641 C CA . SER A 1 80 ? 14.773 0.845 -26.659 1.00 80.62 80 SER A CA 1
ATOM 642 C C . SER A 1 80 ? 14.220 -0.517 -27.081 1.00 80.62 80 SER A C 1
ATOM 644 O O . SER A 1 80 ? 14.797 -1.149 -27.959 1.00 80.62 80 SER A O 1
ATOM 646 N N . ILE A 1 81 ? 13.117 -0.972 -26.481 1.00 76.94 81 ILE A N 1
ATOM 647 C CA . ILE A 1 81 ? 12.521 -2.289 -26.760 1.00 76.94 81 ILE A CA 1
ATOM 648 C C . ILE A 1 81 ? 11.583 -2.243 -27.970 1.00 76.94 81 ILE A C 1
ATOM 650 O O . ILE A 1 81 ? 11.651 -3.115 -28.835 1.00 76.94 81 ILE A O 1
ATOM 654 N N . TYR A 1 82 ? 10.694 -1.248 -28.031 1.00 75.56 82 TYR A N 1
ATOM 655 C CA . TYR A 1 82 ? 9.577 -1.253 -28.983 1.00 75.56 82 TYR A CA 1
ATOM 656 C C . TYR A 1 82 ? 9.895 -0.594 -30.331 1.00 75.56 82 TYR A C 1
ATOM 658 O O . TYR A 1 82 ? 9.293 -0.958 -31.343 1.00 75.56 82 TYR A O 1
ATOM 666 N N . PHE A 1 83 ? 10.832 0.356 -30.389 1.00 69.75 83 PHE A N 1
ATOM 667 C CA . PHE A 1 83 ? 11.155 1.064 -31.630 1.00 69.75 83 PHE A CA 1
ATOM 668 C C . PHE A 1 83 ? 12.489 0.578 -32.205 1.00 69.75 83 PHE A C 1
ATOM 670 O O . PHE A 1 83 ? 13.512 0.583 -31.525 1.00 69.75 83 PHE A O 1
ATOM 677 N N . LYS A 1 84 ? 12.493 0.178 -33.489 1.00 62.56 84 LYS A N 1
ATOM 678 C CA . LYS A 1 84 ? 13.715 -0.228 -34.208 1.00 62.56 84 LYS A CA 1
ATOM 679 C C . LYS A 1 84 ? 14.783 0.862 -34.091 1.00 62.56 84 LYS A C 1
ATOM 681 O O . LYS A 1 84 ? 14.475 2.037 -34.290 1.00 62.56 84 LYS A O 1
ATOM 686 N N . VAL A 1 85 ? 16.020 0.442 -33.808 1.00 63.19 85 VAL A N 1
ATOM 687 C CA . VAL A 1 85 ? 17.183 1.318 -33.601 1.00 63.19 85 VAL A CA 1
ATOM 688 C C . VAL A 1 85 ? 17.294 2.302 -34.763 1.00 63.19 85 VAL A C 1
ATOM 690 O O . VAL A 1 85 ? 17.650 1.925 -35.881 1.00 63.19 85 VAL A O 1
ATOM 693 N N . LYS A 1 86 ? 16.975 3.571 -34.503 1.00 64.69 86 LYS A N 1
ATOM 694 C CA . LYS A 1 86 ? 17.303 4.660 -35.422 1.00 64.69 86 LYS A CA 1
ATOM 695 C C . LYS A 1 86 ? 18.659 5.213 -34.982 1.00 64.69 86 LYS A C 1
ATOM 697 O O . LYS A 1 86 ? 18.834 5.501 -33.800 1.00 64.69 86 LYS A O 1
ATOM 702 N N . PRO A 1 87 ? 19.625 5.400 -35.895 1.00 58.47 87 PRO A N 1
ATOM 703 C CA . PRO A 1 87 ? 21.004 5.736 -35.529 1.00 58.47 87 PRO A CA 1
ATOM 704 C C . PRO A 1 87 ? 21.168 7.085 -34.796 1.00 58.47 87 PRO A C 1
ATOM 706 O O . PRO A 1 87 ? 22.228 7.340 -34.231 1.00 58.47 87 PRO A O 1
ATOM 709 N N . LEU A 1 88 ? 20.136 7.940 -34.762 1.00 57.06 88 LEU A N 1
ATOM 710 C CA . LEU A 1 88 ? 20.220 9.326 -34.286 1.00 57.06 88 LEU A CA 1
ATOM 711 C C . LEU A 1 88 ? 19.384 9.677 -33.039 1.00 57.06 88 LEU A C 1
ATOM 713 O O . LEU A 1 88 ? 19.233 10.857 -32.731 1.00 57.06 88 LEU A O 1
ATOM 717 N N . THR A 1 89 ? 18.844 8.714 -32.289 1.00 62.06 89 THR A N 1
ATOM 718 C CA . THR A 1 89 ? 18.022 9.035 -31.104 1.00 62.06 89 THR A CA 1
ATOM 719 C C . THR A 1 89 ? 18.787 8.888 -29.785 1.00 62.06 89 THR A C 1
ATOM 721 O O . THR A 1 89 ? 19.300 7.818 -29.473 1.00 62.06 89 THR A O 1
ATOM 724 N N . PHE A 1 90 ? 18.823 9.958 -28.978 1.00 64.44 90 PHE A N 1
ATOM 725 C CA . PHE A 1 90 ? 19.445 9.996 -27.639 1.00 64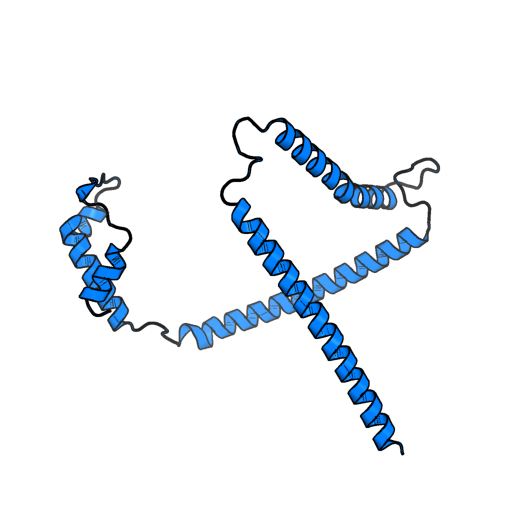.44 90 PHE A CA 1
ATOM 726 C C . PHE A 1 90 ? 18.658 9.235 -26.554 1.00 64.44 90 PHE A C 1
ATOM 728 O O . PHE A 1 90 ? 19.155 9.051 -25.451 1.00 64.44 90 PHE A O 1
ATOM 735 N N . ILE A 1 91 ? 17.441 8.779 -26.862 1.00 73.81 91 ILE A N 1
ATOM 736 C CA . ILE A 1 91 ? 16.494 8.166 -25.911 1.00 73.81 91 ILE A CA 1
ATOM 737 C C . ILE A 1 91 ? 16.466 6.633 -26.087 1.00 73.81 91 ILE A C 1
ATOM 739 O O . ILE A 1 91 ? 15.436 5.998 -25.885 1.00 73.81 91 ILE A O 1
ATOM 743 N N . GLN A 1 92 ? 17.559 6.025 -26.556 1.00 72.69 92 GLN A N 1
ATOM 744 C CA . GLN A 1 92 ? 17.644 4.583 -26.813 1.00 72.69 92 GLN A CA 1
ATOM 745 C C . GLN A 1 92 ? 18.989 4.017 -26.357 1.00 72.69 92 GLN A C 1
ATOM 747 O O . GLN A 1 92 ? 20.022 4.690 -26.415 1.00 72.69 92 GLN A O 1
ATOM 752 N N . TRP A 1 93 ? 18.992 2.753 -25.946 1.00 74.00 93 TRP A N 1
ATOM 753 C CA . TRP A 1 93 ? 20.211 2.006 -25.675 1.00 74.00 93 TRP A CA 1
ATOM 754 C C . TRP A 1 93 ? 20.965 1.746 -26.974 1.00 74.00 93 TRP A C 1
ATOM 756 O O . TRP A 1 93 ? 20.495 1.042 -27.863 1.00 74.00 93 TRP A O 1
ATOM 766 N N . LYS A 1 94 ? 22.176 2.298 -27.069 1.00 71.50 94 LYS A N 1
ATOM 767 C CA . LYS A 1 94 ? 23.064 2.065 -28.217 1.00 71.50 94 LYS A CA 1
ATOM 768 C C . LYS A 1 94 ? 23.834 0.747 -28.117 1.00 71.50 94 LYS A C 1
ATOM 770 O O . LYS A 1 94 ? 24.378 0.281 -29.112 1.00 71.50 94 LYS A O 1
ATOM 775 N N . TYR A 1 95 ? 23.907 0.161 -26.923 1.00 69.06 95 TYR A N 1
ATOM 776 C CA . TYR A 1 95 ? 24.794 -0.955 -26.632 1.00 69.06 95 TYR A CA 1
ATOM 777 C C . TYR A 1 95 ? 24.035 -2.271 -26.437 1.00 69.06 95 TYR A C 1
ATOM 779 O O . TYR A 1 95 ? 23.022 -2.331 -25.740 1.00 69.06 95 TYR A O 1
ATOM 787 N N . ARG A 1 96 ? 24.550 -3.346 -27.046 1.00 67.25 96 ARG A N 1
ATOM 788 C CA . ARG A 1 96 ? 23.896 -4.665 -27.106 1.00 67.25 96 ARG A CA 1
ATOM 789 C C . ARG A 1 96 ? 23.748 -5.332 -25.734 1.00 67.25 96 ARG A C 1
ATOM 791 O O . ARG A 1 96 ? 22.852 -6.152 -25.557 1.00 67.25 96 ARG A O 1
ATOM 798 N N . GLU A 1 97 ? 24.595 -4.989 -24.765 1.00 69.06 97 GLU A N 1
ATOM 799 C CA . GLU A 1 97 ? 24.503 -5.542 -23.407 1.00 69.06 97 GLU A CA 1
ATOM 800 C C . GLU A 1 97 ? 23.282 -5.043 -22.634 1.00 69.06 97 GLU A C 1
ATOM 802 O O . GLU A 1 97 ? 22.768 -5.794 -21.809 1.00 69.06 97 GLU A O 1
ATOM 807 N N . GLY A 1 98 ? 22.750 -3.854 -22.951 1.00 72.81 98 GLY A N 1
ATOM 808 C CA . GLY A 1 98 ? 21.521 -3.357 -22.325 1.00 72.81 98 GLY A CA 1
ATOM 809 C C . GLY A 1 98 ? 20.362 -4.334 -22.525 1.00 72.81 98 GLY A C 1
ATOM 810 O O . GLY A 1 98 ? 19.698 -4.725 -21.570 1.00 72.81 98 GLY A O 1
ATOM 811 N N . PHE A 1 99 ? 20.193 -4.839 -23.751 1.00 75.19 99 PHE A N 1
ATOM 812 C CA . PHE A 1 99 ? 19.160 -5.829 -24.067 1.00 75.19 99 PHE A CA 1
ATOM 813 C C . PHE A 1 99 ? 19.344 -7.145 -23.304 1.00 75.19 99 PHE A C 1
ATOM 815 O O . PHE A 1 99 ? 18.368 -7.704 -22.813 1.00 75.19 99 PHE A O 1
ATOM 822 N N . LYS A 1 100 ? 20.586 -7.626 -23.148 1.00 80.25 100 LYS A N 1
ATOM 823 C CA . LYS A 1 100 ? 20.861 -8.825 -22.338 1.00 80.25 100 LYS A CA 1
ATOM 824 C C . LYS A 1 100 ? 20.504 -8.596 -20.869 1.00 80.25 100 LYS A C 1
ATOM 826 O O . LYS A 1 100 ? 19.832 -9.431 -20.278 1.00 80.25 100 LYS A O 1
ATOM 831 N N . MET A 1 101 ? 20.913 -7.460 -20.304 1.00 82.56 101 MET A N 1
ATOM 832 C CA . MET A 1 101 ? 20.614 -7.095 -18.918 1.00 82.56 101 MET A CA 1
ATOM 833 C C . MET A 1 101 ? 19.105 -6.983 -18.673 1.00 82.56 101 MET A C 1
ATOM 835 O O . MET A 1 101 ? 18.620 -7.484 -17.663 1.00 82.56 101 MET A O 1
ATOM 839 N N . TYR A 1 102 ? 18.361 -6.384 -19.607 1.00 83.88 102 TYR A N 1
ATOM 840 C CA . TYR A 1 102 ? 16.903 -6.299 -19.537 1.00 83.88 102 TYR A CA 1
ATOM 841 C C . TYR A 1 102 ? 16.253 -7.676 -19.422 1.00 83.88 102 TYR A C 1
ATOM 843 O O . TYR A 1 102 ? 15.482 -7.895 -18.492 1.00 83.88 102 TYR A O 1
ATOM 851 N N . HIS A 1 103 ? 16.591 -8.607 -20.318 1.00 83.81 103 HIS A N 1
ATOM 852 C CA . HIS A 1 103 ? 16.017 -9.952 -20.278 1.00 83.81 103 HIS A CA 1
ATOM 853 C C . HIS A 1 103 ? 16.352 -10.669 -18.966 1.00 83.81 103 HIS A C 1
ATOM 855 O O . HIS A 1 103 ? 15.444 -11.174 -18.318 1.00 83.81 103 HIS A O 1
ATOM 861 N N . THR A 1 104 ? 17.603 -10.598 -18.497 1.00 88.25 104 THR A N 1
ATOM 862 C CA . THR A 1 104 ? 17.992 -11.184 -17.203 1.00 88.25 104 THR A CA 1
ATOM 863 C C . THR A 1 104 ? 17.185 -10.613 -16.034 1.00 88.25 104 THR A C 1
ATOM 865 O O . THR A 1 104 ? 16.753 -11.359 -15.156 1.00 88.25 104 THR A O 1
ATOM 868 N N . VAL A 1 105 ? 16.974 -9.292 -16.001 1.00 89.75 105 VAL A N 1
ATOM 869 C CA . VAL A 1 105 ? 16.195 -8.638 -14.938 1.00 89.75 105 VAL A CA 1
ATOM 870 C C . VAL A 1 105 ? 14.719 -9.026 -15.022 1.00 89.75 105 VAL A C 1
ATOM 872 O O . VAL A 1 105 ? 14.116 -9.314 -13.992 1.00 89.75 105 VAL A O 1
ATOM 875 N N . VAL A 1 106 ? 14.137 -9.066 -16.222 1.00 90.44 106 VAL A N 1
ATOM 876 C CA . VAL A 1 106 ? 12.742 -9.489 -16.421 1.00 90.44 106 VAL A CA 1
ATOM 877 C C . VAL A 1 106 ? 12.546 -10.939 -15.993 1.00 90.44 106 VAL A C 1
ATOM 879 O O . VAL A 1 106 ? 11.627 -11.214 -15.225 1.00 90.44 106 VAL A O 1
ATOM 882 N N . ASP A 1 107 ? 13.428 -11.845 -16.410 1.00 93.06 107 ASP A N 1
ATOM 883 C CA . ASP A 1 107 ? 13.36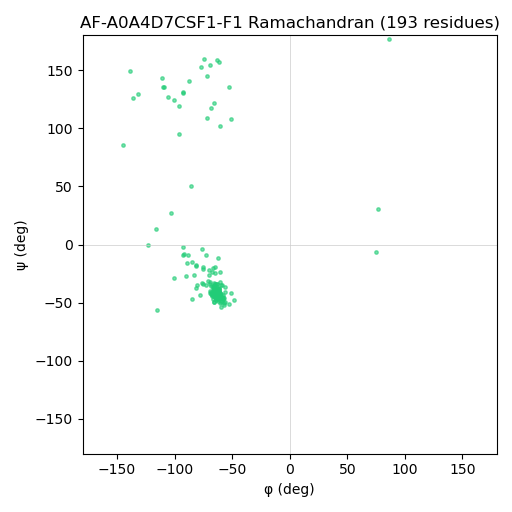1 -13.260 -16.039 1.00 93.06 107 ASP A CA 1
ATOM 884 C C . ASP A 1 107 ? 13.477 -13.437 -14.518 1.00 93.06 107 ASP A C 1
ATOM 886 O O . ASP A 1 107 ? 12.679 -14.151 -13.906 1.00 93.06 107 ASP A O 1
ATOM 890 N N . PHE A 1 108 ? 14.407 -12.718 -13.877 1.00 95.06 108 PHE A N 1
ATOM 891 C CA . PHE A 1 108 ? 14.535 -12.701 -12.418 1.00 95.06 108 PHE A CA 1
ATOM 892 C C . PHE A 1 108 ? 13.256 -12.201 -11.730 1.00 95.06 108 PHE A C 1
ATOM 894 O O . PHE A 1 108 ? 12.790 -12.825 -10.776 1.00 95.06 108 PHE A O 1
ATOM 901 N N . LEU A 1 109 ? 12.668 -11.102 -12.214 1.00 95.19 109 LEU A N 1
ATOM 902 C CA . LEU A 1 109 ? 11.438 -10.540 -11.650 1.00 95.19 109 LEU A CA 1
ATOM 903 C C . LEU A 1 109 ? 10.241 -11.478 -11.826 1.00 95.19 109 LEU A C 1
ATOM 905 O O . LEU A 1 109 ? 9.431 -11.591 -10.907 1.00 95.19 109 LEU A O 1
ATOM 909 N N . LEU A 1 110 ? 10.134 -12.176 -12.958 1.00 96.62 110 LEU A N 1
ATOM 910 C CA . LEU A 1 110 ? 9.084 -13.169 -13.188 1.00 96.62 110 LEU A CA 1
ATOM 911 C C . LEU A 1 110 ? 9.207 -14.346 -12.217 1.00 96.62 110 LEU A C 1
ATOM 913 O O . LEU A 1 110 ? 8.216 -14.738 -11.599 1.00 96.62 110 LEU A O 1
ATOM 917 N N . VAL A 1 111 ? 10.419 -14.873 -12.022 1.00 97.06 111 VAL A N 1
ATOM 918 C CA . VAL A 1 111 ? 10.666 -15.941 -11.041 1.00 97.06 111 VAL A CA 1
ATOM 919 C C . VAL A 1 111 ? 10.355 -15.456 -9.626 1.00 97.06 111 VAL A C 1
ATOM 921 O O . VAL A 1 111 ? 9.644 -16.139 -8.887 1.00 97.06 111 VAL A O 1
ATOM 924 N N . ALA A 1 112 ? 10.826 -14.263 -9.253 1.00 96.56 112 ALA A N 1
ATOM 925 C CA . ALA A 1 112 ? 10.540 -13.671 -7.951 1.00 96.56 112 ALA A CA 1
ATOM 926 C C . ALA A 1 112 ? 9.030 -13.510 -7.728 1.00 96.56 112 ALA A C 1
ATOM 928 O O . ALA A 1 112 ? 8.531 -13.892 -6.672 1.00 96.56 112 ALA A O 1
ATOM 929 N N . LEU A 1 113 ? 8.288 -13.017 -8.726 1.00 97.38 113 LEU A N 1
ATOM 930 C CA . LEU A 1 113 ? 6.835 -12.864 -8.662 1.00 97.38 113 LEU A CA 1
ATOM 931 C C . LEU A 1 113 ? 6.138 -14.202 -8.394 1.00 97.38 113 LEU A C 1
ATOM 933 O O . LEU A 1 113 ? 5.285 -14.276 -7.512 1.00 97.38 113 LEU A O 1
ATOM 937 N N . VAL A 1 114 ? 6.519 -15.266 -9.107 1.00 97.94 114 VAL A N 1
ATOM 938 C CA . VAL A 1 114 ? 5.959 -16.609 -8.886 1.00 97.94 114 VAL A CA 1
ATOM 939 C C . VAL A 1 114 ? 6.242 -17.088 -7.462 1.00 97.94 114 VAL A C 1
ATOM 941 O O . VAL A 1 114 ? 5.327 -17.556 -6.784 1.00 97.94 114 VAL A O 1
ATOM 944 N N . VAL A 1 115 ? 7.472 -16.922 -6.969 1.00 97.62 115 VAL A N 1
ATOM 945 C CA . VAL A 1 115 ? 7.834 -17.283 -5.588 1.00 97.62 115 VAL A CA 1
ATOM 946 C C . VAL A 1 115 ? 7.000 -16.492 -4.578 1.00 97.62 115 VAL A C 1
ATOM 948 O O . VAL A 1 115 ? 6.442 -17.086 -3.655 1.00 97.62 115 VAL A O 1
ATOM 951 N N . PHE A 1 116 ? 6.852 -15.178 -4.768 1.00 97.50 116 PHE A N 1
ATOM 952 C CA . PHE A 1 116 ? 6.022 -14.333 -3.908 1.00 97.50 116 PHE A CA 1
ATOM 953 C C . PHE A 1 116 ? 4.560 -14.777 -3.896 1.00 97.50 116 PHE A C 1
ATOM 955 O O . PHE A 1 116 ? 3.961 -14.844 -2.824 1.00 97.50 116 PHE A O 1
ATOM 962 N N . LEU A 1 117 ? 3.991 -15.123 -5.053 1.00 97.38 117 LEU A N 1
ATOM 963 C CA . LEU A 1 117 ? 2.617 -15.615 -5.145 1.00 97.38 117 LEU A CA 1
ATOM 964 C C . LEU A 1 117 ? 2.446 -16.948 -4.415 1.00 97.38 117 LEU A C 1
ATOM 966 O O . LEU A 1 117 ? 1.508 -17.099 -3.635 1.00 97.38 117 LEU A O 1
ATOM 970 N N . VAL A 1 118 ? 3.363 -17.897 -4.614 1.00 98.00 118 VAL A N 1
ATOM 971 C CA . VAL A 1 118 ? 3.317 -19.204 -3.942 1.00 98.00 118 VAL A CA 1
ATOM 972 C C . VAL A 1 118 ? 3.439 -19.041 -2.428 1.00 98.00 118 VAL A C 1
ATOM 974 O O . VAL A 1 118 ? 2.616 -19.576 -1.685 1.00 98.00 118 VAL A O 1
ATOM 977 N N . VAL A 1 119 ? 4.419 -18.269 -1.953 1.00 97.69 119 VAL A N 1
ATOM 978 C CA . VAL A 1 119 ? 4.605 -18.009 -0.517 1.00 97.69 119 VAL A CA 1
ATOM 979 C C . VAL A 1 119 ? 3.395 -17.278 0.061 1.00 97.69 119 VAL A C 1
ATOM 981 O O . VAL A 1 119 ? 2.901 -17.667 1.119 1.00 97.69 119 VAL A O 1
ATOM 984 N N . GLY A 1 120 ? 2.882 -16.267 -0.642 1.00 97.50 120 GLY A N 1
ATOM 985 C CA . GLY A 1 120 ? 1.678 -15.536 -0.256 1.00 97.50 120 GLY A CA 1
ATOM 986 C C . GLY A 1 120 ? 0.479 -16.466 -0.092 1.00 97.50 120 GLY A C 1
ATOM 987 O O . GLY A 1 120 ? -0.139 -16.478 0.969 1.00 97.50 120 GLY A O 1
ATOM 988 N N . LEU A 1 121 ? 0.212 -17.322 -1.083 1.00 97.88 121 LEU A N 1
ATOM 989 C CA . LEU A 1 121 ? -0.863 -18.316 -1.027 1.00 97.88 121 LEU A CA 1
ATOM 990 C C . LEU A 1 121 ? -0.696 -19.282 0.150 1.00 97.88 121 LEU A C 1
ATOM 992 O O . LEU A 1 121 ? -1.656 -19.520 0.883 1.00 97.88 121 LEU A O 1
ATOM 996 N N . LEU A 1 122 ? 0.511 -19.808 0.377 1.00 97.69 122 LEU A N 1
ATOM 997 C CA . LEU A 1 122 ? 0.786 -20.707 1.502 1.00 97.69 122 LEU A CA 1
ATOM 998 C C . LEU A 1 122 ? 0.546 -20.024 2.853 1.00 97.69 122 LEU A C 1
ATOM 1000 O O . LEU A 1 122 ? -0.074 -20.615 3.742 1.00 97.69 122 LEU A O 1
ATOM 1004 N N . LEU A 1 123 ? 0.993 -18.776 3.009 1.00 96.69 123 LEU A N 1
ATOM 1005 C CA . LEU A 1 123 ? 0.755 -17.993 4.221 1.00 96.69 123 LEU A CA 1
ATOM 1006 C C . LEU A 1 123 ? -0.732 -17.704 4.419 1.00 96.69 123 LEU A C 1
ATOM 1008 O O . LEU A 1 123 ? -1.222 -17.850 5.537 1.00 96.69 123 LEU A O 1
ATOM 1012 N N . THR A 1 124 ? -1.469 -17.367 3.359 1.00 97.00 124 THR A N 1
ATOM 1013 C CA . THR A 1 124 ? -2.919 -17.151 3.428 1.00 97.00 124 THR A CA 1
ATOM 1014 C C . THR A 1 124 ? -3.658 -18.426 3.823 1.00 97.00 124 THR A C 1
ATOM 1016 O O . THR A 1 124 ? -4.496 -18.389 4.724 1.00 97.00 124 THR A O 1
ATOM 1019 N N . LEU A 1 125 ? -3.330 -19.570 3.215 1.00 96.44 125 LEU A N 1
ATOM 1020 C CA . LEU A 1 125 ? -3.933 -20.860 3.567 1.00 96.44 125 LEU A CA 1
ATOM 1021 C C . LEU A 1 125 ? -3.640 -21.233 5.022 1.00 96.44 125 LEU A C 1
ATOM 1023 O O . LEU A 1 125 ? -4.560 -21.591 5.764 1.00 96.44 125 LEU A O 1
ATOM 1027 N N . ARG A 1 126 ? -2.382 -21.088 5.458 1.00 95.12 126 ARG A N 1
ATOM 1028 C CA . ARG A 1 126 ? -1.987 -21.313 6.853 1.00 95.12 126 ARG A CA 1
ATOM 1029 C C . ARG A 1 126 ? -2.743 -20.381 7.795 1.00 95.12 126 ARG A C 1
ATOM 1031 O O . ARG A 1 126 ? -3.253 -20.841 8.811 1.00 95.12 126 ARG A O 1
ATOM 1038 N N . ASN A 1 127 ? -2.837 -19.096 7.468 1.00 93.94 127 ASN A N 1
ATOM 1039 C CA . ASN A 1 127 ? -3.528 -18.115 8.297 1.00 93.94 127 ASN A CA 1
ATOM 1040 C C . ASN A 1 127 ? -5.017 -18.457 8.436 1.00 93.94 127 ASN A C 1
ATOM 1042 O O . ASN A 1 127 ? -5.532 -18.533 9.547 1.00 93.94 127 ASN A O 1
ATOM 1046 N N . ASN A 1 128 ? -5.687 -18.776 7.328 1.00 93.75 128 ASN A N 1
ATOM 1047 C CA . ASN A 1 128 ? -7.096 -19.167 7.336 1.00 93.75 128 ASN A CA 1
ATOM 1048 C C . ASN A 1 128 ? -7.330 -20.444 8.157 1.00 93.75 128 ASN A C 1
ATOM 1050 O O . ASN A 1 128 ? -8.296 -20.525 8.921 1.00 93.75 128 ASN A O 1
ATOM 1054 N N . TYR A 1 129 ? -6.424 -21.421 8.055 1.00 91.88 129 TYR A N 1
ATOM 1055 C CA . TYR A 1 129 ? -6.451 -22.620 8.890 1.00 91.88 129 TYR A CA 1
ATOM 1056 C C . TYR A 1 129 ? -6.288 -22.282 10.381 1.00 91.88 129 TYR A C 1
ATOM 1058 O O . TYR A 1 129 ? -7.060 -22.772 11.208 1.00 91.88 129 TYR A O 1
ATOM 1066 N N . MET A 1 130 ? -5.331 -21.417 10.732 1.00 87.50 130 MET A N 1
ATOM 1067 C CA . MET A 1 130 ? -5.093 -21.000 12.119 1.00 87.50 130 MET A CA 1
ATOM 1068 C C . MET A 1 130 ? -6.290 -20.244 12.707 1.00 87.50 130 MET A C 1
ATOM 1070 O O . MET A 1 130 ? -6.708 -20.533 13.828 1.00 87.50 130 MET A O 1
ATOM 1074 N N . ILE A 1 131 ? -6.894 -19.334 11.939 1.00 86.50 131 ILE A N 1
ATOM 1075 C CA . ILE A 1 131 ? -8.100 -18.594 12.340 1.00 86.50 131 ILE A CA 1
ATOM 1076 C C . ILE A 1 131 ? -9.254 -19.554 12.617 1.00 86.50 131 ILE A C 1
ATOM 1078 O O . ILE A 1 131 ? -9.867 -19.484 13.685 1.00 86.50 131 ILE A O 1
ATOM 1082 N N . LYS A 1 132 ? -9.523 -20.483 11.692 1.00 85.56 132 LYS A N 1
ATOM 1083 C CA . LYS A 1 132 ? -10.636 -21.430 11.823 1.00 85.56 132 LYS A CA 1
ATOM 1084 C C . LYS A 1 132 ? -10.453 -22.392 12.999 1.00 85.56 132 LYS A C 1
ATOM 1086 O O . LYS A 1 132 ? -11.429 -22.696 13.683 1.00 85.56 132 LYS A O 1
ATOM 1091 N N . ASN A 1 133 ? -9.235 -22.882 13.225 1.00 83.44 133 ASN A N 1
ATOM 1092 C CA . ASN A 1 133 ? -9.003 -23.999 14.142 1.00 83.44 133 ASN A CA 1
ATOM 1093 C C . ASN A 1 133 ? -8.487 -23.600 15.526 1.00 83.44 133 ASN A C 1
ATOM 1095 O O . ASN A 1 133 ? -8.775 -24.326 16.478 1.00 83.44 133 ASN A O 1
ATOM 1099 N N . TYR A 1 134 ? -7.764 -22.484 15.644 1.00 77.75 134 TYR A N 1
ATOM 1100 C CA . TYR A 1 134 ? -7.123 -22.057 16.892 1.00 77.75 134 TYR A CA 1
ATOM 1101 C C . TYR A 1 134 ? -7.707 -20.747 17.419 1.00 77.75 134 TYR A C 1
ATOM 1103 O O . TYR A 1 134 ? -8.228 -20.733 18.531 1.00 77.75 134 TYR A O 1
ATOM 1111 N N . TYR A 1 135 ? -7.694 -19.668 16.627 1.00 72.06 135 TYR A N 1
ATOM 1112 C CA . TYR A 1 135 ? -8.089 -18.347 17.138 1.00 72.06 135 TYR A CA 1
ATOM 1113 C C . TYR A 1 135 ? -9.585 -18.248 17.448 1.00 72.06 135 TYR A C 1
ATOM 1115 O O . TYR A 1 135 ? -9.950 -17.729 18.496 1.00 72.06 135 TYR A O 1
ATOM 1123 N N . LYS A 1 136 ? -10.467 -18.822 16.615 1.00 64.75 136 LYS A N 1
ATOM 1124 C CA . LYS A 1 136 ? -11.918 -18.800 16.882 1.00 64.75 136 LYS A CA 1
ATOM 1125 C C . LYS A 1 136 ? -12.324 -19.585 18.141 1.00 64.75 136 LYS A C 1
ATOM 1127 O O . LYS A 1 136 ? -13.411 -19.368 18.662 1.00 64.75 136 LYS A O 1
ATOM 1132 N N . LYS A 1 137 ? -11.477 -20.501 18.627 1.00 62.97 137 LYS A N 1
ATOM 1133 C CA . LYS A 1 137 ? -11.747 -21.303 19.834 1.00 62.97 137 LYS A CA 1
ATOM 1134 C C . LYS A 1 137 ? -11.267 -20.636 21.122 1.00 62.97 137 LYS A C 1
ATOM 1136 O O . LYS A 1 137 ? -11.677 -21.057 22.197 1.00 62.97 137 LYS A O 1
ATOM 1141 N N . GLN A 1 138 ? -10.404 -19.627 21.028 1.00 65.50 138 GLN A N 1
ATOM 1142 C CA . GLN A 1 138 ? -9.923 -18.887 22.188 1.00 65.50 138 GLN A CA 1
ATOM 1143 C C . GLN A 1 138 ? -10.771 -17.630 22.354 1.00 65.50 138 GLN A C 1
ATOM 1145 O O . GLN A 1 138 ? -10.519 -16.600 21.730 1.00 65.50 138 GLN A O 1
ATOM 1150 N N . VAL A 1 139 ? -11.794 -17.719 23.203 1.00 69.12 139 VAL A N 1
ATOM 1151 C CA . VAL A 1 139 ? -12.497 -16.534 23.697 1.00 69.12 139 VAL A CA 1
ATOM 1152 C C . VAL A 1 139 ? -11.460 -15.681 24.437 1.00 69.12 139 VAL A C 1
ATOM 1154 O O . VAL A 1 139 ? -11.001 -16.037 25.515 1.00 69.12 139 VAL A O 1
ATOM 1157 N N . THR A 1 140 ? -10.990 -14.615 23.784 1.00 72.06 140 THR A N 1
ATOM 1158 C CA . THR A 1 140 ? -9.895 -13.765 24.297 1.00 72.06 140 THR A CA 1
ATOM 1159 C C . THR A 1 140 ? -10.415 -12.696 25.265 1.00 72.06 140 THR A C 1
ATOM 1161 O O . THR A 1 140 ? -9.637 -12.082 25.988 1.00 72.06 140 THR A O 1
ATOM 1164 N N . TYR A 1 141 ? -11.730 -12.467 25.287 1.00 76.44 141 TYR A N 1
ATOM 1165 C CA . TYR A 1 141 ? -12.382 -11.487 26.148 1.00 76.44 141 TYR A CA 1
ATOM 1166 C C . TYR A 1 141 ? -13.224 -12.181 27.218 1.00 76.44 141 TYR A C 1
ATOM 1168 O O . TYR A 1 141 ? -13.854 -13.196 26.961 1.00 76.44 141 TYR A O 1
ATOM 1176 N N . ASP A 1 142 ? -13.261 -11.624 28.422 1.00 83.50 142 ASP A N 1
ATOM 1177 C CA . ASP A 1 142 ? -14.169 -12.104 29.459 1.00 83.50 142 ASP A CA 1
ATOM 1178 C C . ASP A 1 142 ? -15.607 -11.704 29.093 1.00 83.50 142 ASP A C 1
ATOM 1180 O O . ASP A 1 142 ? -15.963 -10.522 29.131 1.00 83.50 142 ASP A O 1
ATOM 1184 N N . GLU A 1 143 ? -16.426 -12.686 28.706 1.00 85.69 143 GLU A N 1
ATOM 1185 C CA . GLU A 1 143 ? -17.823 -12.476 28.307 1.00 85.69 143 GLU A CA 1
ATOM 1186 C C . GLU A 1 143 ? -18.636 -11.770 29.399 1.00 85.69 143 GLU A C 1
ATOM 1188 O O . GLU A 1 143 ? -19.455 -10.904 29.085 1.00 85.69 143 GLU A O 1
ATOM 1193 N N . LYS A 1 144 ? -18.374 -12.063 30.683 1.00 87.06 144 LYS A N 1
ATOM 1194 C CA . LYS A 1 144 ? -19.072 -11.414 31.802 1.00 87.06 144 LYS A CA 1
ATOM 1195 C C . LYS A 1 144 ? -18.674 -9.950 31.917 1.00 87.06 144 LYS A C 1
ATOM 1197 O O . LYS A 1 144 ? -19.537 -9.097 32.113 1.00 87.06 144 LYS A O 1
ATOM 1202 N N . ARG A 1 145 ? -17.384 -9.650 31.749 1.00 87.81 145 ARG A N 1
ATOM 1203 C CA . ARG A 1 145 ? -16.872 -8.271 31.770 1.00 87.81 145 ARG A CA 1
ATOM 1204 C C . ARG A 1 145 ? -17.430 -7.450 30.610 1.00 87.81 145 ARG A C 1
ATOM 1206 O O . ARG A 1 145 ? -17.803 -6.299 30.808 1.00 87.81 145 ARG A O 1
ATOM 1213 N N . VAL A 1 146 ? -17.521 -8.031 29.412 1.00 90.00 146 VAL A N 1
ATOM 1214 C CA . VAL A 1 146 ? -18.102 -7.353 28.240 1.00 90.00 146 VAL A CA 1
ATOM 1215 C C . VAL A 1 146 ? -19.600 -7.118 28.420 1.00 90.00 146 VAL A C 1
ATOM 1217 O O . VAL A 1 146 ? -20.066 -6.008 28.172 1.00 90.00 146 VAL A O 1
ATOM 1220 N N . ALA A 1 147 ? -20.343 -8.118 28.901 1.00 91.81 147 ALA A N 1
ATOM 1221 C CA . ALA A 1 147 ? -21.767 -7.969 29.188 1.00 91.81 147 ALA A CA 1
ATOM 1222 C C . ALA A 1 147 ? -22.030 -6.905 30.267 1.00 91.81 147 ALA A C 1
ATOM 1224 O O . ALA A 1 147 ? -22.935 -6.089 30.112 1.00 91.81 147 ALA A O 1
ATOM 1225 N N . GLY A 1 148 ? -21.203 -6.860 31.318 1.00 91.62 148 GLY A N 1
ATOM 1226 C CA . GLY A 1 148 ? -21.286 -5.844 32.369 1.00 91.62 148 GLY A CA 1
ATOM 1227 C C . GLY A 1 148 ? -21.026 -4.424 31.860 1.00 91.62 148 GLY A C 1
ATOM 1228 O O . GLY A 1 148 ? -21.818 -3.523 32.130 1.00 91.62 148 GLY A O 1
ATOM 1229 N N . LYS A 1 149 ? -19.982 -4.230 31.040 1.00 93.00 149 LYS A N 1
ATOM 1230 C CA . LYS A 1 149 ? -19.713 -2.939 30.377 1.00 93.00 149 LYS A CA 1
ATOM 1231 C C . LYS A 1 149 ? -20.859 -2.501 29.465 1.00 93.00 149 LYS A C 1
ATOM 1233 O O . LYS A 1 149 ? -21.212 -1.326 29.456 1.00 93.00 149 LYS A O 1
ATOM 1238 N N . ALA A 1 150 ? -21.437 -3.437 28.711 1.00 92.69 150 ALA A N 1
ATOM 1239 C CA . ALA A 1 150 ? -22.569 -3.156 27.834 1.00 92.69 150 ALA A CA 1
ATOM 1240 C C . ALA A 1 150 ? -23.818 -2.738 28.625 1.00 92.69 150 ALA A C 1
ATOM 1242 O O . ALA A 1 150 ? -24.492 -1.797 28.220 1.00 92.69 150 ALA A O 1
ATOM 1243 N N . ALA A 1 151 ? -24.094 -3.388 29.761 1.00 93.62 151 ALA A N 1
ATOM 1244 C CA . ALA A 1 151 ? -25.216 -3.036 30.628 1.00 93.62 151 ALA A CA 1
ATOM 1245 C C . ALA A 1 151 ? -25.064 -1.632 31.240 1.00 93.62 151 ALA A C 1
ATOM 1247 O O . ALA A 1 151 ? -26.004 -0.847 31.169 1.00 93.62 151 ALA A O 1
ATOM 1248 N N . LEU A 1 152 ? -23.875 -1.289 31.755 1.00 93.94 152 LEU A N 1
ATOM 1249 C CA . LEU A 1 152 ? -23.593 0.051 32.295 1.00 93.94 152 LEU A CA 1
ATOM 1250 C C . LEU A 1 152 ? -23.751 1.150 31.246 1.00 93.94 152 LEU A C 1
ATOM 1252 O O . LEU A 1 152 ? -24.361 2.184 31.505 1.00 93.94 152 LEU A O 1
ATOM 1256 N N . LEU A 1 153 ? -23.207 0.931 30.046 1.00 93.12 153 LEU A N 1
ATOM 1257 C CA . LEU A 1 153 ? -23.383 1.881 28.951 1.00 93.12 153 LEU A CA 1
ATOM 1258 C C . LEU A 1 153 ? -24.857 2.043 28.589 1.00 93.12 153 LEU A C 1
ATOM 1260 O O . LEU A 1 153 ? -25.308 3.160 28.361 1.00 93.12 153 LEU A O 1
ATOM 1264 N N . GLU A 1 154 ? -25.598 0.941 28.516 1.00 93.75 154 GLU A N 1
ATOM 1265 C CA . GLU A 1 154 ? -27.003 0.969 28.129 1.00 93.75 154 GLU A CA 1
ATOM 1266 C C . GLU A 1 154 ? -27.878 1.690 29.161 1.00 93.75 154 GLU A C 1
ATOM 1268 O O . GLU A 1 154 ? -28.777 2.435 28.772 1.00 93.75 154 GLU A O 1
ATOM 1273 N N . GLU A 1 155 ? -27.577 1.546 30.452 1.00 93.25 155 GLU A N 1
ATOM 1274 C CA . GLU A 1 155 ? -28.231 2.293 31.530 1.00 93.25 155 GLU A CA 1
ATOM 1275 C C . GLU A 1 155 ? -28.033 3.805 31.355 1.00 93.25 155 GLU A C 1
ATOM 1277 O O . GLU A 1 155 ? -29.010 4.550 31.236 1.00 93.25 155 GLU A O 1
ATOM 1282 N N . VAL A 1 156 ? -26.781 4.255 31.216 1.00 92.88 156 VAL A N 1
ATOM 1283 C CA . VAL A 1 156 ? -26.490 5.691 31.080 1.00 92.88 156 VAL A CA 1
ATOM 1284 C C . VAL A 1 156 ? -26.991 6.258 29.748 1.00 92.88 156 VAL A C 1
ATOM 1286 O O . VAL A 1 156 ? -27.465 7.396 29.677 1.00 92.88 156 VAL A O 1
ATOM 1289 N N . TYR A 1 157 ? -26.931 5.477 28.668 1.00 90.94 157 TYR A N 1
ATOM 1290 C CA . TYR A 1 157 ? -27.503 5.886 27.389 1.00 90.94 157 TYR A CA 1
ATOM 1291 C C . TYR A 1 157 ? -29.025 5.999 27.447 1.00 90.94 157 TYR A C 1
ATOM 1293 O O . TYR A 1 157 ? -29.569 6.935 26.856 1.00 90.94 157 TYR A O 1
ATOM 1301 N N . THR A 1 158 ? -29.698 5.093 28.159 1.00 92.94 158 THR A N 1
ATOM 1302 C CA . THR A 1 158 ? -31.152 5.144 28.347 1.00 92.94 158 THR A CA 1
ATOM 1303 C C . THR A 1 158 ? -31.557 6.375 29.147 1.00 92.94 158 THR A C 1
ATOM 1305 O O . THR A 1 158 ? -32.490 7.073 28.754 1.00 92.94 158 THR A O 1
ATOM 1308 N N . GLU A 1 159 ? -30.821 6.706 30.209 1.00 90.12 159 GLU A N 1
ATOM 1309 C CA . GLU A 1 159 ? -31.063 7.917 31.001 1.00 90.12 159 GLU A CA 1
ATOM 1310 C C . GLU A 1 159 ? -30.885 9.195 30.163 1.00 90.12 159 GLU A C 1
ATOM 1312 O O . GLU A 1 159 ? -31.718 10.104 30.185 1.00 90.12 159 GLU A O 1
ATOM 1317 N N . ARG A 1 160 ? -29.803 9.271 29.381 1.00 90.31 160 ARG A N 1
ATOM 1318 C CA . ARG A 1 160 ? -29.426 10.507 28.684 1.00 90.31 160 ARG A CA 1
ATOM 1319 C C . ARG A 1 160 ? -30.203 10.738 27.385 1.00 90.31 160 ARG A C 1
ATOM 1321 O O . ARG A 1 160 ? -30.540 11.885 27.052 1.00 90.31 160 ARG A O 1
ATOM 1328 N N . PHE A 1 161 ? -30.469 9.667 26.642 1.00 89.94 161 PHE A N 1
ATOM 1329 C CA . PHE A 1 161 ? -30.994 9.723 25.274 1.00 89.94 161 PHE A CA 1
ATOM 1330 C C . PHE A 1 161 ? -32.315 8.975 25.074 1.00 89.94 161 PHE A C 1
ATOM 1332 O O . PHE A 1 161 ? -32.845 9.003 23.964 1.00 89.94 161 PHE A O 1
ATOM 1339 N N . GLY A 1 162 ? -32.856 8.348 26.117 1.00 88.44 162 GLY A N 1
ATOM 1340 C CA . GLY A 1 162 ? -34.075 7.553 26.033 1.00 88.44 162 GLY A CA 1
ATOM 1341 C C . GLY A 1 162 ? -33.820 6.106 25.617 1.00 88.44 162 GLY A C 1
ATOM 1342 O O . GLY A 1 162 ? -32.696 5.678 25.327 1.00 88.44 162 GLY A O 1
ATOM 1343 N N . SER A 1 163 ? -34.898 5.334 25.596 1.00 91.56 163 SER A N 1
ATOM 1344 C CA . SER A 1 163 ? -34.863 3.892 25.351 1.00 91.56 163 SER A CA 1
ATOM 1345 C C . SER A 1 163 ? -34.296 3.539 23.970 1.00 91.56 163 SER A C 1
ATOM 1347 O O . SER A 1 163 ? -34.328 4.334 23.027 1.00 91.56 163 SER A O 1
ATOM 1349 N N . VAL A 1 164 ? -33.792 2.311 23.812 1.00 91.00 164 VAL A N 1
ATOM 1350 C CA . VAL A 1 164 ? -33.307 1.797 22.513 1.00 91.00 164 VAL A CA 1
ATOM 1351 C C . VAL A 1 164 ? -34.349 1.984 21.410 1.00 91.00 164 VAL A C 1
ATOM 1353 O O . VAL A 1 164 ? -34.009 2.369 20.293 1.00 91.00 164 VAL A O 1
ATOM 1356 N N . GLN A 1 165 ? -35.615 1.716 21.725 1.00 90.81 165 GLN A N 1
ATOM 1357 C CA . GLN A 1 165 ? -36.721 1.759 20.776 1.00 90.81 165 GLN A CA 1
ATOM 1358 C C . GLN A 1 165 ? -36.950 3.185 20.270 1.00 90.81 165 GLN A C 1
ATOM 1360 O O . GLN A 1 165 ? -37.096 3.388 19.067 1.00 90.81 165 GLN A O 1
ATOM 1365 N N . GLU A 1 166 ? -36.909 4.174 21.164 1.00 88.75 166 GLU A N 1
ATOM 1366 C CA . GLU A 1 166 ? -37.021 5.590 20.803 1.00 88.75 166 GLU A CA 1
ATOM 1367 C C . GLU A 1 166 ? -35.827 6.040 19.959 1.00 88.75 166 GLU A C 1
ATOM 1369 O O . GLU A 1 166 ? -36.011 6.668 18.916 1.00 88.75 166 GLU A O 1
ATOM 1374 N N . ARG A 1 167 ? -34.606 5.650 20.350 1.00 88.25 167 ARG A N 1
ATOM 1375 C CA . ARG A 1 167 ? -33.373 5.985 19.618 1.00 88.25 167 ARG A CA 1
ATOM 1376 C C . ARG A 1 167 ? -33.356 5.409 18.201 1.00 88.25 167 ARG A C 1
ATOM 1378 O O . ARG A 1 167 ? -32.883 6.068 17.280 1.00 88.25 167 ARG A O 1
ATOM 1385 N N . GLN A 1 168 ? -33.868 4.193 18.018 1.00 90.94 168 GLN A N 1
ATOM 1386 C CA . GLN A 1 168 ? -33.910 3.517 16.717 1.00 90.94 168 GLN A CA 1
ATOM 1387 C C . GLN A 1 168 ? -35.089 3.959 15.835 1.00 90.94 168 GLN A C 1
ATOM 1389 O O . GLN A 1 168 ? -35.043 3.756 14.622 1.00 90.94 168 GLN A O 1
ATOM 1394 N N . ALA A 1 169 ? -36.131 4.568 16.410 1.00 92.88 169 ALA A N 1
ATOM 1395 C CA . ALA A 1 169 ? -37.314 5.013 15.671 1.00 92.88 169 ALA A CA 1
ATOM 1396 C C . ALA A 1 169 ? -37.081 6.292 14.843 1.00 92.88 169 ALA A C 1
ATOM 1398 O O . ALA A 1 169 ? -37.815 6.548 13.885 1.00 92.88 169 ALA A O 1
ATOM 1399 N N . VAL A 1 170 ? -36.068 7.095 15.180 1.00 86.69 170 VAL A N 1
ATOM 1400 C CA . VAL A 1 170 ? -35.761 8.373 14.516 1.00 86.69 170 VAL A CA 1
ATOM 1401 C C . VAL A 1 170 ? -34.471 8.301 13.704 1.00 86.69 170 VAL A C 1
ATOM 1403 O O . VAL A 1 170 ? -33.443 7.814 14.156 1.00 86.69 170 VAL A O 1
ATOM 1406 N N . LYS A 1 171 ? -34.513 8.844 12.481 1.00 84.31 171 LYS A N 1
ATOM 1407 C CA . LYS A 1 171 ? -33.367 8.863 11.554 1.00 84.31 171 LYS A CA 1
ATOM 1408 C C . LYS A 1 171 ? -32.389 10.015 11.813 1.00 84.31 171 LYS A C 1
ATOM 1410 O O . LYS A 1 171 ? -31.218 9.914 11.461 1.00 84.31 171 LYS A O 1
ATOM 1415 N N . TYR A 1 172 ? -32.877 11.105 12.400 1.00 83.69 172 TYR A N 1
ATOM 1416 C CA . TYR A 1 172 ? -32.090 12.291 12.721 1.00 83.69 172 TYR A CA 1
ATOM 1417 C C . TYR A 1 172 ? -32.448 12.757 14.130 1.00 83.69 172 TYR A C 1
ATOM 1419 O O . TYR A 1 172 ? -33.622 12.964 14.431 1.00 83.69 172 TYR A O 1
ATOM 1427 N N . TYR A 1 173 ? -31.433 12.916 14.976 1.00 80.75 173 TYR A N 1
ATOM 1428 C CA . TYR A 1 173 ? -31.563 13.387 16.351 1.00 80.75 173 TYR A CA 1
ATOM 1429 C C . TYR A 1 173 ? -30.525 14.483 16.595 1.00 80.75 173 TYR A C 1
ATOM 1431 O O . TYR A 1 173 ? -29.351 14.306 16.272 1.00 80.75 173 TYR A O 1
ATOM 1439 N N . SER A 1 174 ? -30.967 15.623 17.123 1.00 84.06 174 SER A N 1
ATOM 1440 C CA . SER A 1 174 ? -30.080 16.721 17.507 1.00 84.06 174 SER A CA 1
ATOM 1441 C C . SER A 1 174 ? -29.783 16.601 18.994 1.00 84.06 174 SER A C 1
ATOM 1443 O O . SER A 1 174 ? -30.703 16.653 19.809 1.00 84.06 174 SER A O 1
ATOM 1445 N N . ILE A 1 175 ? -28.508 16.439 19.338 1.00 83.50 175 ILE A N 1
ATOM 1446 C CA . ILE A 1 175 ? -28.040 16.362 20.723 1.00 83.50 175 ILE A CA 1
ATOM 1447 C C . ILE A 1 175 ? -27.649 17.771 21.160 1.00 83.50 175 ILE A C 1
ATOM 1449 O O . ILE A 1 175 ? -26.930 18.466 20.446 1.00 83.50 175 ILE A O 1
ATOM 1453 N N . SER A 1 176 ? -28.147 18.195 22.313 1.00 86.31 176 SER A N 1
ATOM 1454 C CA . SER A 1 176 ? -27.772 19.461 22.927 1.00 86.31 176 SER A CA 1
ATOM 1455 C C . SER A 1 176 ? -26.398 19.368 23.603 1.00 86.31 176 SER A C 1
ATOM 1457 O O . SER A 1 176 ? -25.962 18.280 23.989 1.00 86.31 176 SER A O 1
ATOM 1459 N N . GLU A 1 177 ? -25.681 20.488 23.713 1.00 85.12 177 GLU A N 1
ATOM 1460 C CA . GLU A 1 177 ? -24.285 20.497 24.180 1.00 85.12 177 GLU A CA 1
ATOM 1461 C C . GLU A 1 177 ? -24.138 19.912 25.591 1.00 85.12 177 GLU A C 1
ATOM 1463 O O . GLU A 1 177 ? -23.188 19.179 25.860 1.00 85.12 177 GLU A O 1
ATOM 1468 N N . GLU A 1 178 ? -25.123 20.135 26.462 1.00 82.94 178 GLU A N 1
ATOM 1469 C CA . GLU A 1 178 ? -25.150 19.611 27.829 1.00 82.94 178 GLU A CA 1
ATOM 1470 C C . GLU A 1 178 ? -25.273 18.081 27.908 1.00 82.94 178 GLU A C 1
ATOM 1472 O O . GLU A 1 178 ? -24.917 17.481 28.922 1.00 82.94 178 GLU A O 1
ATOM 1477 N N . LYS A 1 179 ? -25.753 17.429 26.843 1.00 83.94 179 LYS A N 1
ATOM 1478 C CA . LYS A 1 179 ? -25.834 15.964 26.752 1.00 83.94 179 LYS A CA 1
ATOM 1479 C C . LYS A 1 179 ? -24.605 15.344 26.087 1.00 83.94 179 LYS A C 1
ATOM 1481 O O . LYS A 1 179 ? -24.526 14.116 25.990 1.00 83.94 179 LYS A O 1
ATOM 1486 N N . ASN A 1 180 ? -23.647 16.143 25.626 1.00 87.44 180 ASN A N 1
ATOM 1487 C CA . ASN A 1 180 ? -22.444 15.610 25.005 1.00 87.44 180 ASN A CA 1
ATOM 1488 C C . ASN A 1 180 ? -21.551 14.890 26.037 1.00 87.44 180 ASN A C 1
ATOM 1490 O O . ASN A 1 180 ? -21.634 15.133 27.244 1.00 87.44 180 ASN A O 1
ATOM 1494 N N . PHE A 1 181 ? -20.732 13.950 25.574 1.00 86.75 181 PHE A N 1
ATOM 1495 C CA . PHE A 1 181 ? -19.793 13.238 26.439 1.00 86.75 181 PHE A CA 1
ATOM 1496 C C . PHE A 1 181 ? -18.480 13.998 26.552 1.00 86.75 181 PHE A C 1
ATOM 1498 O O . PHE A 1 181 ? -17.979 14.521 25.558 1.00 86.75 181 PHE A O 1
ATOM 1505 N N . ASP A 1 182 ? -17.911 14.007 27.753 1.00 88.69 182 ASP A N 1
ATOM 1506 C CA . ASP A 1 182 ? -16.527 14.423 27.935 1.00 88.69 182 ASP A CA 1
ATOM 1507 C C . ASP A 1 182 ? -15.557 13.336 27.435 1.00 88.69 182 ASP A C 1
ATOM 1509 O O . ASP A 1 182 ? -15.924 12.163 27.303 1.00 88.69 182 ASP A O 1
ATOM 1513 N N . ALA A 1 183 ? -14.310 13.716 27.152 1.00 87.56 183 ALA A N 1
ATOM 1514 C CA . ALA A 1 183 ? -13.302 12.819 26.597 1.00 87.56 183 ALA A CA 1
ATOM 1515 C C . ALA A 1 183 ? -12.993 11.608 27.499 1.00 87.56 183 ALA A C 1
ATOM 1517 O O . ALA A 1 183 ? -12.702 10.530 26.971 1.00 87.56 183 ALA A O 1
ATOM 1518 N N . SER A 1 184 ? -13.069 11.750 28.829 1.00 90.25 184 SER A N 1
ATOM 1519 C CA . SER A 1 184 ? -12.800 10.648 29.772 1.00 90.25 184 SER A CA 1
ATOM 1520 C C . SER A 1 184 ? -14.038 9.847 30.175 1.00 90.25 184 SER A C 1
ATOM 1522 O O . SER A 1 184 ? -13.894 8.773 30.757 1.00 90.25 184 SER A O 1
ATOM 1524 N N . PHE A 1 185 ? -15.241 10.294 29.802 1.00 91.06 185 PHE A N 1
ATOM 1525 C CA . PHE A 1 185 ? -16.512 9.785 30.328 1.00 91.06 185 PHE A CA 1
ATOM 1526 C C . PHE A 1 185 ? -16.628 8.250 30.342 1.00 91.06 185 PHE A C 1
ATOM 1528 O O . PHE A 1 185 ? -17.005 7.658 31.348 1.00 91.06 185 PHE A O 1
ATOM 1535 N N . VAL A 1 186 ? -16.288 7.586 29.232 1.00 89.00 186 VAL A N 1
ATOM 1536 C CA . VAL A 1 186 ? -16.405 6.119 29.116 1.00 89.00 186 VAL A CA 1
ATOM 1537 C C . VAL A 1 186 ? -15.381 5.393 29.996 1.00 89.00 186 VAL A C 1
ATOM 1539 O O . VAL A 1 186 ? -15.669 4.318 30.516 1.00 89.00 186 VAL A O 1
ATOM 1542 N N . SER A 1 187 ? -14.184 5.963 30.157 1.00 89.25 187 SER A N 1
ATOM 1543 C CA . SER A 1 187 ? -13.156 5.408 31.043 1.00 89.25 187 SER A CA 1
ATOM 1544 C C . SER A 1 187 ? -13.603 5.498 32.498 1.00 89.25 187 SER A C 1
ATOM 1546 O O . SER A 1 187 ? -13.522 4.502 33.214 1.00 89.25 187 SER A O 1
ATOM 1548 N N . ASP A 1 188 ? -14.108 6.662 32.901 1.00 93.00 188 ASP A N 1
ATOM 1549 C CA . ASP A 1 188 ? -14.542 6.927 34.273 1.00 93.00 188 ASP A CA 1
ATOM 1550 C C . ASP A 1 188 ? -15.738 6.035 34.636 1.00 93.00 188 ASP A C 1
ATOM 1552 O O . ASP A 1 188 ? -15.704 5.332 35.643 1.00 93.00 188 ASP A O 1
ATOM 1556 N N . LEU A 1 189 ? -16.717 5.915 33.730 1.00 92.38 189 LEU A N 1
ATOM 1557 C CA . LEU A 1 189 ? -17.869 5.024 33.891 1.00 92.38 189 LEU A CA 1
ATOM 1558 C C . LEU A 1 189 ? -17.466 3.560 34.130 1.00 92.38 189 LEU A C 1
ATOM 1560 O O . LEU A 1 189 ? -18.077 2.859 34.938 1.00 92.38 189 LEU A O 1
ATOM 1564 N N . TYR A 1 190 ? -16.448 3.067 33.422 1.00 92.12 190 TYR A N 1
ATOM 1565 C CA . TYR A 1 190 ? -15.971 1.701 33.632 1.00 92.12 190 TYR A CA 1
ATOM 1566 C C . TYR A 1 190 ? -15.201 1.540 34.939 1.00 92.12 190 TYR A C 1
ATOM 1568 O O . TYR A 1 190 ? -15.330 0.489 35.562 1.00 92.12 190 TYR A O 1
ATOM 1576 N N . GLN A 1 191 ? -14.439 2.549 35.364 1.00 90.62 191 GLN A N 1
ATOM 1577 C CA . GLN A 1 191 ? -13.744 2.518 36.652 1.00 90.62 191 GLN A CA 1
ATOM 1578 C C . GLN A 1 191 ? -14.742 2.497 37.814 1.00 90.62 191 GLN A C 1
ATOM 1580 O O . GLN A 1 191 ? -14.621 1.644 38.695 1.00 90.62 191 GLN A O 1
ATOM 1585 N N . ASP A 1 192 ? -15.771 3.345 37.761 1.00 89.25 192 ASP A N 1
ATOM 1586 C CA . ASP A 1 192 ? -16.843 3.409 38.762 1.00 89.25 192 ASP A CA 1
ATOM 1587 C C . ASP A 1 192 ? -17.656 2.106 38.810 1.00 89.25 192 ASP A C 1
ATOM 1589 O O . ASP A 1 192 ? -18.037 1.628 39.879 1.00 89.25 192 ASP A O 1
ATOM 1593 N N . GLY A 1 193 ? -17.862 1.484 37.645 1.00 84.62 193 GLY A N 1
ATOM 1594 C C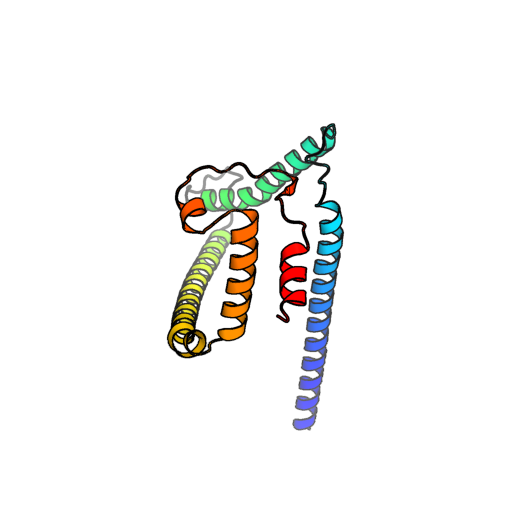A . GLY A 1 193 ? -18.506 0.181 37.495 1.00 84.62 193 GLY A CA 1
ATOM 1595 C C . GLY A 1 193 ? -17.640 -1.033 37.858 1.00 84.62 193 GLY A C 1
ATOM 1596 O O . GLY A 1 193 ? -18.134 -2.161 37.805 1.00 84.62 193 GLY A O 1
ATOM 1597 N N . GLY A 1 194 ? -16.363 -0.836 38.206 1.00 83.56 194 GLY A N 1
ATOM 1598 C CA . GLY A 1 194 ? -15.436 -1.903 38.601 1.00 83.56 194 GLY A CA 1
ATOM 1599 C C . GLY A 1 194 ? -14.869 -2.749 37.449 1.00 83.56 194 GLY A C 1
ATOM 1600 O O . GLY A 1 194 ? -14.591 -3.937 37.650 1.00 83.56 194 GLY A O 1
ATOM 1601 N N . PHE A 1 195 ? -14.704 -2.178 36.248 1.00 76.62 195 PHE A N 1
ATOM 1602 C CA . PHE A 1 195 ? -14.335 -2.888 35.011 1.00 76.62 195 PHE A CA 1
ATOM 1603 C C . PHE A 1 195 ? -13.118 -2.361 34.240 1.00 76.62 195 PHE A C 1
ATOM 1605 O O . PHE A 1 195 ? -12.410 -1.436 34.661 1.00 76.62 195 PHE A O 1
#

Radius of gyration: 31.64 Å; Cα contacts (8 Å, |Δi|>4): 39; chains: 1; bounding box: 84×62×74 Å

pLDDT: mean 81.87, std 11.37, range [54.0, 98.0]